Protein AF-A0AAF3J247-F1 (afdb_monomer_lite)

Organism: NCBI:txid2138241

Sequence (207 aa):
MAIAFWQNSTCVDFVESQTNPNRVRFLRDDGGCYSDVGMMGGVQVLSLGAGCEYFYIAAHEIAHALGFFHEQERYDRDTAITVNSGNVIPDQRFNYNKTQSITIGANNEFDTEYETFEKCNYIIRAPMGYKIEVILKTMTGIDCIPGCVYKGIEVKAMSDHRYTGIRYCCEEDIGTKIVSEGNVMPVIVFNRYEKSTYAFTYRIGMQ

Secondary structure (DSSP, 8-state):
-HHHHHHHHSS------SS-SSEEEEE--TT-EEE-SS--SSEEEEEE-TT--SHHHHHHHHHHHHTPPPGGG-TTGGGT----GGGS-GGGGGGGSEEEEEEES---------SS-EEEEEEEE--TTEEEEEEEEEEES----TT--SSEEEE--SS-TTSPPEEE-SGGGTT-EEE-SSSEEEEEEEESSS-EEEEEEEEEEE-

Radius of gyration: 19.09 Å; chains: 1; bounding box: 43×46×50 Å

pLDDT: mean 92.25, std 7.72, range [53.31, 98.06]

Foldseek 3Di:
DLQVVDVVVHVDHDDDDPPPQWDEDEDADPVDAAWAAETPTGYTYGHCHVPQPDNVSVNVRVNRNNHDQDPLQAPCNVVPDDDPCVPDDVVCSQSNFHKDKDKDADQDPPPDWAPDKDKDKDKQADPWQKKKKKAWADKPPFDDDVQSVAWFKFKQQEPPSVDTGRTDGDPVSHGDIGMHPTRMMIIMTIHTHHMMMTMMTMDMDRD

Structure (mmCIF, N/CA/C/O backbone):
data_AF-A0AAF3J247-F1
#
_entry.id   AF-A0AAF3J247-F1
#
loop_
_atom_site.group_PDB
_atom_site.id
_atom_site.type_symbol
_atom_site.label_atom_id
_atom_site.label_alt_id
_atom_site.label_comp_id
_atom_site.label_asym_id
_atom_site.label_entity_id
_atom_site.label_seq_id
_atom_site.pdbx_PDB_ins_code
_atom_site.Cartn_x
_atom_site.Cartn_y
_atom_site.Cartn_z
_atom_site.occupancy
_atom_site.B_iso_or_equiv
_atom_site.auth_seq_id
_atom_site.auth_comp_id
_atom_site.auth_asym_id
_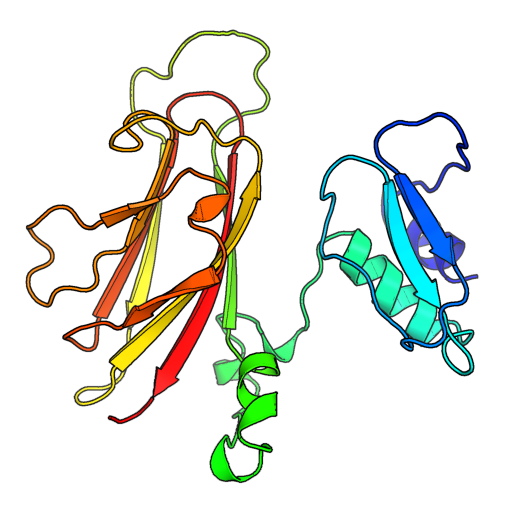atom_site.auth_atom_id
_atom_site.pdbx_PDB_model_num
ATOM 1 N N . MET A 1 1 ? 3.507 -6.468 -26.723 1.00 86.06 1 MET A N 1
ATOM 2 C CA . MET A 1 1 ? 2.075 -6.099 -26.857 1.00 86.06 1 MET A CA 1
ATOM 3 C C . MET A 1 1 ? 1.546 -5.398 -25.610 1.00 86.06 1 MET A C 1
ATOM 5 O O . MET A 1 1 ? 1.060 -4.290 -25.755 1.00 86.06 1 MET A O 1
ATOM 9 N N . ALA A 1 2 ? 1.672 -5.973 -24.405 1.00 95.50 2 ALA A N 1
ATOM 10 C CA . ALA A 1 2 ? 1.182 -5.336 -23.171 1.00 95.50 2 ALA A CA 1
ATOM 11 C C . ALA A 1 2 ? 1.819 -3.960 -22.875 1.00 95.50 2 ALA A C 1
ATOM 13 O O . ALA A 1 2 ? 1.100 -3.005 -22.611 1.00 95.50 2 ALA A O 1
ATOM 14 N N . ILE A 1 3 ? 3.143 -3.828 -23.023 1.00 95.94 3 ILE A N 1
ATOM 15 C CA . ILE A 1 3 ? 3.847 -2.534 -22.909 1.00 95.94 3 ILE A CA 1
ATOM 16 C C . ILE A 1 3 ? 3.265 -1.484 -23.876 1.00 95.94 3 ILE A C 1
ATOM 18 O O . ILE A 1 3 ? 2.880 -0.396 -23.457 1.00 95.94 3 ILE A O 1
ATOM 22 N N . ALA A 1 4 ? 3.100 -1.845 -25.153 1.00 96.69 4 ALA A N 1
ATOM 23 C CA . ALA A 1 4 ? 2.553 -0.944 -26.168 1.00 96.69 4 ALA A CA 1
ATOM 24 C C . ALA A 1 4 ? 1.103 -0.511 -25.876 1.00 96.69 4 ALA A C 1
ATOM 26 O O . ALA A 1 4 ? 0.727 0.611 -26.194 1.00 96.69 4 ALA A O 1
ATOM 27 N N . PHE A 1 5 ? 0.285 -1.375 -25.260 1.00 97.06 5 PHE A N 1
ATOM 28 C CA . PHE A 1 5 ? -1.066 -1.003 -24.828 1.00 97.06 5 PHE A CA 1
ATOM 29 C C . PHE A 1 5 ? -1.037 0.149 -23.818 1.00 97.06 5 PHE A C 1
ATOM 31 O O . PHE A 1 5 ? -1.771 1.121 -23.992 1.00 97.06 5 PHE A O 1
ATOM 38 N N . TRP A 1 6 ? -0.162 0.071 -22.812 1.00 97.62 6 TRP A N 1
ATOM 39 C CA . TRP A 1 6 ? -0.003 1.132 -21.819 1.00 97.62 6 TRP A CA 1
ATOM 40 C C . TRP A 1 6 ? 0.554 2.420 -22.438 1.00 97.62 6 TRP A C 1
ATOM 42 O O . TRP A 1 6 ? -0.020 3.482 -22.198 1.00 97.62 6 TRP A O 1
ATOM 52 N N . GLN A 1 7 ? 1.581 2.332 -23.292 1.00 97.38 7 GLN A N 1
ATOM 53 C CA . GLN A 1 7 ? 2.161 3.503 -23.976 1.00 97.38 7 GLN A CA 1
ATOM 54 C C . GLN A 1 7 ? 1.161 4.219 -24.892 1.00 97.38 7 GLN A C 1
ATOM 56 O O . GLN A 1 7 ? 1.143 5.442 -24.955 1.00 97.38 7 GLN A O 1
ATOM 61 N N . ASN A 1 8 ? 0.299 3.473 -25.588 1.00 97.56 8 ASN A N 1
ATOM 62 C CA . ASN A 1 8 ? -0.678 4.064 -26.505 1.00 97.56 8 ASN A CA 1
ATOM 63 C C . ASN A 1 8 ? -1.930 4.604 -25.801 1.00 97.56 8 ASN A C 1
ATOM 65 O O . ASN A 1 8 ? -2.650 5.412 -26.385 1.00 97.56 8 ASN A O 1
ATOM 69 N N . SER A 1 9 ? -2.224 4.134 -24.587 1.00 96.75 9 SER A N 1
ATOM 70 C CA 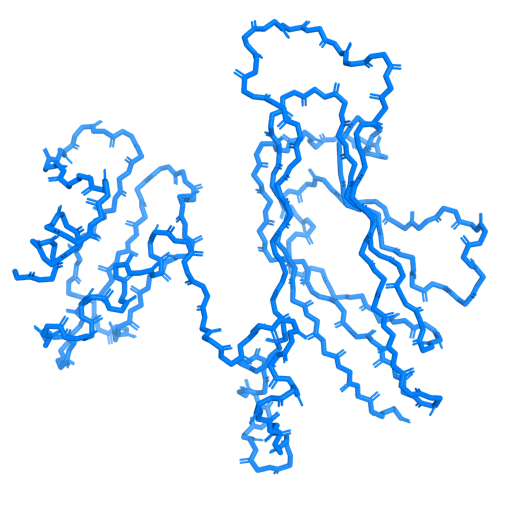. SER A 1 9 ? -3.469 4.465 -23.873 1.00 96.75 9 SER A CA 1
ATOM 71 C C . SER A 1 9 ? -3.259 5.441 -22.716 1.00 96.75 9 SER A C 1
ATOM 73 O O . SER A 1 9 ? -4.230 5.915 -22.130 1.00 96.75 9 SER A O 1
ATOM 75 N N . THR A 1 10 ? -2.008 5.722 -22.351 1.00 96.81 10 THR A N 1
ATOM 76 C CA . THR A 1 10 ? -1.649 6.555 -21.199 1.00 96.81 10 THR A CA 1
ATOM 77 C C . THR A 1 10 ? -0.431 7.421 -21.519 1.00 96.81 10 THR A C 1
ATOM 79 O O . THR A 1 10 ? 0.120 7.355 -22.611 1.00 96.81 10 THR A O 1
ATOM 82 N N . CYS A 1 11 ? 0.007 8.238 -20.562 1.00 96.75 11 CYS A N 1
ATOM 83 C CA . CYS A 1 11 ? 1.260 8.988 -20.662 1.00 96.75 11 CYS A CA 1
ATOM 84 C C . CYS A 1 11 ? 2.496 8.198 -20.196 1.00 96.75 11 CYS A C 1
ATOM 86 O O . CYS A 1 11 ? 3.581 8.771 -20.111 1.00 96.75 11 CYS A O 1
ATOM 88 N N . VAL A 1 12 ? 2.343 6.918 -19.841 1.00 95.94 12 VAL A N 1
ATOM 89 C CA . VAL A 1 12 ? 3.452 6.077 -19.381 1.00 95.94 12 VAL A CA 1
ATOM 90 C C . VAL A 1 12 ? 4.321 5.688 -20.567 1.00 95.94 12 VAL A C 1
ATOM 92 O O . VAL A 1 12 ? 3.817 5.158 -21.553 1.00 95.94 12 VAL A O 1
ATOM 95 N N . ASP A 1 13 ? 5.631 5.872 -20.432 1.00 95.81 13 ASP A N 1
ATOM 96 C CA . ASP A 1 13 ? 6.610 5.405 -21.406 1.00 95.81 13 ASP A CA 1
ATOM 97 C C . ASP A 1 13 ? 7.470 4.276 -20.825 1.00 95.81 13 ASP A C 1
ATOM 99 O O . ASP A 1 13 ? 7.883 4.326 -19.665 1.00 95.81 13 ASP A O 1
ATOM 103 N N . PHE A 1 14 ? 7.738 3.248 -21.629 1.00 95.69 14 PHE A N 1
ATOM 104 C CA . PHE A 1 14 ? 8.589 2.124 -21.246 1.00 95.69 14 PHE A CA 1
ATOM 105 C C . PHE A 1 14 ? 9.873 2.176 -22.062 1.00 95.69 14 PHE A C 1
ATOM 107 O O . PHE A 1 14 ? 9.865 1.964 -23.274 1.00 95.69 14 PHE A O 1
ATOM 114 N N . VAL A 1 15 ? 10.986 2.410 -21.371 1.00 95.75 15 VAL A N 1
ATOM 115 C CA . VAL A 1 15 ? 12.318 2.486 -21.971 1.00 95.75 15 VAL A CA 1
ATOM 116 C C . VAL A 1 15 ? 13.160 1.332 -21.451 1.00 95.75 15 VAL A C 1
ATOM 118 O O . VAL A 1 15 ? 13.315 1.155 -20.241 1.00 95.75 15 VAL A O 1
ATOM 121 N N . GLU A 1 16 ? 13.717 0.539 -22.362 1.00 95.75 16 GLU A N 1
ATOM 122 C CA . GLU A 1 16 ? 14.650 -0.517 -21.986 1.00 95.75 16 GLU A CA 1
ATOM 123 C C . GLU A 1 16 ? 15.919 0.101 -21.388 1.00 95.75 16 GLU A C 1
ATOM 125 O O . GLU A 1 16 ? 16.565 0.963 -21.985 1.00 95.75 16 GLU A O 1
ATOM 130 N N . SER A 1 17 ? 16.291 -0.341 -20.189 1.00 94.38 17 SER A N 1
ATOM 131 C CA . SER A 1 17 ? 17.514 0.109 -19.537 1.00 94.38 17 SER A CA 1
ATOM 132 C C . SER A 1 17 ? 18.110 -0.997 -18.684 1.00 94.38 17 SER A C 1
ATOM 134 O O . SER A 1 17 ? 17.442 -1.579 -17.831 1.00 94.38 17 SER A O 1
ATOM 136 N N . GLN A 1 18 ? 19.401 -1.254 -18.880 1.00 92.75 18 GLN A N 1
ATOM 137 C CA . GLN A 1 18 ? 20.164 -2.188 -18.048 1.00 92.75 18 GLN A CA 1
ATOM 138 C C . GLN A 1 18 ? 20.829 -1.495 -16.852 1.00 92.75 18 GLN A C 1
ATOM 140 O O . GLN A 1 18 ? 21.235 -2.162 -15.902 1.00 92.75 18 GLN A O 1
ATOM 145 N N . THR A 1 19 ? 20.930 -0.165 -16.890 1.00 94.56 19 THR A N 1
ATOM 146 C CA . THR A 1 19 ? 21.708 0.636 -15.937 1.00 94.56 19 THR A CA 1
ATOM 147 C C . THR A 1 19 ? 20.856 1.514 -15.033 1.00 94.56 19 THR A C 1
ATOM 149 O O . THR A 1 19 ? 21.366 1.966 -14.011 1.00 94.56 19 THR A O 1
ATOM 152 N N . ASN A 1 20 ? 19.578 1.750 -15.357 1.00 94.69 20 ASN A N 1
ATOM 153 C CA . ASN A 1 20 ? 18.711 2.534 -14.482 1.00 94.69 20 ASN A CA 1
ATOM 154 C C . ASN A 1 20 ? 18.586 1.827 -13.116 1.00 94.69 20 ASN A C 1
ATOM 156 O O . ASN A 1 20 ? 18.200 0.650 -13.090 1.00 94.69 20 ASN A O 1
ATOM 160 N N . PRO A 1 21 ? 18.933 2.496 -11.998 1.00 94.25 21 PRO A N 1
ATOM 161 C CA . PRO A 1 21 ? 18.882 1.890 -10.671 1.00 94.25 21 PRO A CA 1
ATOM 162 C C . PRO A 1 21 ? 17.465 1.465 -10.277 1.00 94.25 21 PRO A C 1
ATOM 164 O O . PRO A 1 21 ? 17.320 0.422 -9.648 1.00 94.25 21 PRO A O 1
ATOM 167 N N . ASN A 1 22 ? 16.442 2.213 -10.705 1.00 95.00 22 ASN A N 1
ATOM 168 C CA . ASN A 1 22 ? 15.036 1.903 -10.469 1.00 95.00 22 ASN A CA 1
ATOM 169 C C . ASN A 1 22 ? 14.417 1.371 -11.761 1.00 95.00 22 ASN A C 1
ATOM 171 O O . ASN A 1 22 ? 14.186 2.128 -12.706 1.00 95.00 22 ASN A O 1
ATOM 175 N N . ARG A 1 23 ? 14.168 0.062 -11.832 1.00 95.69 23 ARG A N 1
ATOM 176 C CA . ARG A 1 23 ? 13.594 -0.559 -13.035 1.00 95.69 23 ARG A CA 1
ATOM 177 C C . ARG A 1 23 ? 12.822 -1.829 -12.722 1.00 95.69 23 ARG A C 1
ATOM 179 O O . ARG A 1 23 ? 13.152 -2.558 -11.790 1.00 95.69 23 ARG A O 1
ATOM 186 N N . VAL A 1 24 ? 11.855 -2.128 -13.581 1.00 96.19 24 VAL A N 1
ATOM 187 C CA . VAL A 1 24 ? 11.162 -3.417 -13.597 1.00 96.19 24 VAL A CA 1
ATOM 188 C C . VAL A 1 24 ? 11.971 -4.402 -14.437 1.00 96.19 24 VAL A C 1
ATOM 190 O O . VAL A 1 24 ? 12.338 -4.108 -15.576 1.00 96.19 24 VAL A O 1
ATOM 193 N N . ARG A 1 25 ? 12.250 -5.583 -13.886 1.00 95.38 25 ARG A N 1
ATOM 194 C CA . ARG A 1 25 ? 12.910 -6.687 -14.585 1.00 95.38 25 ARG A CA 1
ATOM 195 C C . ARG A 1 25 ? 11.903 -7.802 -14.839 1.00 95.38 25 ARG A C 1
ATOM 197 O O . ARG A 1 25 ? 11.516 -8.507 -13.911 1.00 95.38 25 ARG A O 1
ATOM 204 N N . PHE A 1 26 ? 11.529 -7.969 -16.104 1.00 94.38 26 PHE A N 1
ATOM 205 C CA . PHE A 1 26 ? 10.670 -9.061 -16.555 1.00 94.38 26 PHE A CA 1
ATOM 206 C C . PHE A 1 26 ? 11.444 -10.376 -16.520 1.00 94.38 26 PHE A C 1
ATOM 208 O O . PHE A 1 26 ? 12.510 -10.481 -17.130 1.00 94.38 26 PHE A O 1
ATOM 215 N N . LEU A 1 27 ? 10.914 -11.371 -15.817 1.00 93.62 27 LEU A N 1
ATOM 216 C CA . LEU A 1 27 ? 11.474 -12.717 -15.752 1.00 93.62 27 LEU A CA 1
ATOM 217 C C . LEU A 1 27 ? 10.374 -13.754 -15.961 1.00 93.62 27 LEU A C 1
ATOM 219 O O . LEU A 1 27 ? 9.194 -13.488 -15.748 1.00 93.62 27 LEU A O 1
ATOM 223 N N . ARG A 1 28 ? 10.780 -14.954 -16.367 1.00 91.44 28 ARG A N 1
ATOM 224 C CA . ARG A 1 28 ? 9.933 -16.140 -16.302 1.00 91.44 28 ARG A CA 1
ATOM 225 C C . ARG A 1 28 ? 10.307 -16.888 -15.028 1.00 91.44 28 ARG A C 1
ATOM 227 O O . ARG A 1 28 ? 11.306 -17.601 -15.029 1.00 91.44 28 ARG A O 1
ATOM 234 N N . ASP A 1 29 ? 9.556 -16.656 -13.960 1.00 87.31 29 ASP A N 1
ATOM 235 C CA . ASP A 1 29 ? 9.709 -17.374 -12.694 1.00 87.31 29 ASP A CA 1
ATOM 236 C C . ASP A 1 29 ? 8.725 -18.557 -12.637 1.00 87.31 29 ASP A C 1
ATOM 238 O O . ASP A 1 29 ? 7.640 -18.512 -13.227 1.00 87.31 29 ASP A O 1
ATOM 242 N N . ASP A 1 30 ? 9.087 -19.608 -11.908 1.00 83.38 30 ASP A N 1
ATOM 243 C CA . ASP A 1 30 ? 8.217 -20.755 -11.632 1.00 83.38 30 ASP A CA 1
ATOM 244 C C . ASP A 1 30 ? 7.154 -20.426 -10.562 1.00 83.38 30 ASP A C 1
ATOM 246 O O . ASP A 1 30 ? 6.193 -21.175 -10.387 1.00 83.38 30 ASP A O 1
ATOM 250 N N . GLY A 1 31 ? 7.279 -19.281 -9.877 1.00 80.75 31 GLY A N 1
ATOM 251 C CA . GLY A 1 31 ? 6.318 -18.778 -8.887 1.00 80.75 31 GLY A CA 1
ATOM 252 C C . GLY A 1 31 ? 4.981 -18.254 -9.440 1.00 80.75 31 GLY A C 1
ATOM 253 O O . GLY A 1 31 ? 4.115 -17.879 -8.653 1.00 80.75 31 GLY A O 1
ATOM 254 N N . GLY A 1 32 ? 4.783 -18.226 -10.764 1.00 91.44 32 GLY A N 1
ATOM 255 C CA . GLY A 1 32 ? 3.535 -17.782 -11.405 1.00 91.44 32 GLY A CA 1
ATOM 256 C C . GLY A 1 32 ? 3.580 -16.345 -11.938 1.00 91.44 32 GLY A C 1
ATOM 257 O O . GLY A 1 32 ? 4.626 -15.886 -12.401 1.00 91.44 32 GLY A O 1
ATOM 258 N N . CYS A 1 33 ? 2.434 -15.657 -11.932 1.00 95.25 33 CYS A N 1
ATOM 259 C CA . CYS A 1 33 ? 2.292 -14.276 -12.408 1.00 95.25 33 CYS A CA 1
ATOM 260 C C . CYS A 1 33 ? 2.225 -13.340 -11.198 1.00 95.25 33 CYS A C 1
ATOM 262 O O . CYS A 1 33 ? 1.370 -13.548 -10.337 1.00 95.25 33 CYS A O 1
ATOM 264 N N . TYR A 1 34 ? 3.150 -12.384 -11.092 1.00 94.81 34 TYR A N 1
ATOM 265 C CA . TYR A 1 34 ? 3.141 -11.401 -10.006 1.00 94.81 34 TYR A CA 1
ATOM 266 C C . TYR A 1 34 ? 4.015 -10.180 -10.315 1.00 94.81 34 TYR A C 1
ATOM 268 O O . TYR A 1 34 ? 4.984 -10.250 -11.080 1.00 94.81 34 TYR A O 1
ATOM 276 N N . SER A 1 35 ? 3.726 -9.081 -9.622 1.00 95.19 35 SER A N 1
ATOM 277 C CA . SER A 1 35 ? 4.543 -7.871 -9.554 1.00 95.19 35 SER A CA 1
ATOM 278 C C . SER A 1 35 ? 4.349 -7.181 -8.206 1.00 95.19 35 SER A C 1
ATOM 280 O O . SER A 1 35 ? 3.277 -7.258 -7.605 1.00 95.19 35 SER A O 1
ATOM 282 N N . ASP A 1 36 ? 5.357 -6.427 -7.769 1.00 92.75 36 ASP A N 1
ATOM 283 C CA . ASP A 1 36 ? 5.169 -5.405 -6.738 1.00 92.75 36 ASP A CA 1
ATOM 284 C C . ASP A 1 36 ? 4.213 -4.302 -7.220 1.00 92.75 36 ASP A C 1
ATOM 286 O O . ASP A 1 36 ? 4.086 -4.061 -8.428 1.00 92.75 36 ASP A O 1
ATOM 290 N N . VAL A 1 37 ? 3.566 -3.616 -6.269 1.00 91.50 37 VAL A N 1
ATOM 291 C CA . VAL A 1 37 ? 2.643 -2.512 -6.557 1.00 91.50 37 VAL A CA 1
ATOM 292 C C . VAL A 1 37 ? 3.360 -1.162 -6.481 1.00 91.50 37 VAL A C 1
ATOM 294 O O . VAL A 1 37 ? 3.669 -0.676 -5.394 1.00 91.50 37 VAL A O 1
ATOM 297 N N . GLY A 1 38 ? 3.573 -0.527 -7.633 1.00 91.00 38 GLY A N 1
ATOM 298 C CA . GLY A 1 38 ? 4.275 0.754 -7.754 1.00 91.00 38 GLY A CA 1
ATOM 299 C C . GLY A 1 38 ? 5.803 0.623 -7.740 1.00 91.00 38 GLY A C 1
ATOM 300 O O . GLY A 1 38 ? 6.353 -0.475 -7.798 1.00 91.00 38 GLY A O 1
ATOM 301 N N . MET A 1 39 ? 6.506 1.760 -7.675 1.00 89.25 39 MET A N 1
ATOM 302 C CA . MET A 1 39 ? 7.973 1.798 -7.633 1.00 89.25 39 MET A CA 1
ATOM 303 C C . MET A 1 39 ? 8.480 1.533 -6.210 1.00 89.25 39 MET A C 1
ATOM 305 O O . MET A 1 39 ? 8.363 2.399 -5.343 1.00 89.25 39 MET A O 1
ATOM 309 N N . MET A 1 40 ? 9.096 0.371 -5.997 1.00 84.75 40 MET A N 1
ATOM 310 C CA . MET A 1 40 ? 9.672 -0.014 -4.698 1.00 84.75 40 MET A CA 1
ATOM 311 C C . MET A 1 40 ? 11.063 0.592 -4.453 1.00 84.75 40 MET A C 1
ATOM 313 O O . MET A 1 40 ? 11.527 0.645 -3.319 1.00 84.75 40 MET A O 1
ATOM 317 N N . GLY A 1 41 ? 11.714 1.075 -5.516 1.00 84.69 41 GLY A N 1
ATOM 318 C CA . GLY A 1 41 ? 13.134 1.422 -5.512 1.00 84.69 41 GLY A CA 1
ATOM 319 C C . GLY A 1 41 ? 14.007 0.204 -5.830 1.00 84.69 41 GLY A C 1
ATOM 320 O O . GLY A 1 41 ? 13.652 -0.937 -5.544 1.00 84.69 41 GLY A O 1
ATOM 321 N N . GLY A 1 42 ? 15.150 0.434 -6.473 1.00 91.50 42 GLY A N 1
ATOM 322 C CA . GLY A 1 42 ? 16.008 -0.639 -6.964 1.00 91.50 42 GLY A CA 1
ATOM 323 C C . GLY A 1 42 ? 15.398 -1.428 -8.131 1.00 91.50 42 GLY A C 1
ATOM 324 O O . GLY A 1 42 ? 14.507 -0.974 -8.855 1.00 91.50 42 GLY A O 1
ATOM 325 N N . VAL A 1 43 ? 15.912 -2.642 -8.336 1.00 94.94 43 VAL A N 1
ATOM 326 C CA . VAL A 1 43 ? 15.410 -3.562 -9.364 1.00 94.94 43 VAL A CA 1
ATOM 327 C C . VAL A 1 43 ? 14.281 -4.401 -8.780 1.00 94.94 43 VAL A C 1
ATOM 329 O O . VAL A 1 43 ? 14.547 -5.286 -7.970 1.00 94.94 43 VAL A O 1
ATOM 332 N N . GLN A 1 44 ? 13.050 -4.182 -9.239 1.00 94.62 44 GLN A N 1
ATOM 333 C CA . GLN A 1 44 ? 11.887 -4.989 -8.855 1.00 94.62 44 GLN A CA 1
ATOM 334 C C . GLN A 1 44 ? 11.545 -6.012 -9.942 1.00 94.62 44 GLN A C 1
ATOM 336 O O . GLN A 1 44 ? 11.676 -5.737 -11.138 1.00 94.62 44 GLN A O 1
ATOM 341 N N . VAL A 1 45 ? 11.157 -7.219 -9.537 1.00 95.00 45 VAL A N 1
ATOM 342 C CA . VAL A 1 45 ? 10.868 -8.325 -10.461 1.00 95.00 45 VAL A CA 1
ATOM 343 C C . VAL A 1 45 ? 9.388 -8.320 -10.823 1.00 95.00 45 VAL A C 1
ATOM 345 O O . VAL A 1 45 ? 8.533 -8.222 -9.951 1.00 95.00 45 VAL A O 1
ATOM 348 N N . LEU A 1 46 ? 9.103 -8.481 -12.114 1.00 96.06 46 LEU A N 1
ATOM 349 C CA . LEU A 1 46 ? 7.773 -8.804 -12.623 1.00 96.06 46 LEU A CA 1
ATOM 350 C C . LEU A 1 46 ? 7.857 -10.182 -13.274 1.00 96.06 46 LEU A C 1
ATOM 352 O O . LEU A 1 46 ? 8.582 -10.367 -14.257 1.00 96.06 46 LEU A O 1
ATOM 356 N N . SER A 1 47 ? 7.149 -11.150 -12.702 1.00 96.38 47 SER A N 1
ATOM 357 C CA . SER A 1 47 ? 7.142 -12.518 -13.203 1.00 96.38 47 SER A CA 1
ATOM 358 C C . SER A 1 47 ? 6.007 -12.737 -14.190 1.00 96.38 47 SER A C 1
ATOM 360 O O . SER A 1 47 ? 4.838 -12.507 -13.885 1.00 96.38 47 SER A O 1
ATOM 362 N N . LEU A 1 48 ? 6.363 -13.258 -15.361 1.00 95.62 48 LEU A N 1
ATOM 363 C CA . LEU A 1 48 ? 5.448 -13.876 -16.310 1.00 95.62 48 LEU A CA 1
ATOM 364 C C . LEU A 1 48 ? 5.862 -15.338 -16.480 1.00 95.62 48 LEU A C 1
ATOM 366 O O . LEU A 1 48 ? 6.520 -15.709 -17.456 1.00 95.62 48 LEU A O 1
ATOM 370 N N . GLY A 1 49 ? 5.506 -16.153 -15.486 1.00 93.00 49 GLY A N 1
ATOM 371 C CA . GLY A 1 49 ? 5.727 -17.596 -15.491 1.00 93.00 49 GLY A CA 1
ATOM 372 C C . GLY A 1 49 ? 4.981 -18.334 -16.607 1.00 93.00 49 GLY A C 1
ATOM 373 O O . GLY A 1 49 ? 4.331 -17.745 -17.476 1.00 93.00 49 GLY A O 1
ATOM 374 N N . ALA A 1 50 ? 5.069 -19.664 -16.596 1.00 92.19 50 ALA A N 1
ATOM 375 C CA . ALA A 1 50 ? 4.365 -20.490 -17.573 1.00 92.19 50 ALA A CA 1
ATOM 376 C C . ALA A 1 50 ? 2.841 -20.304 -17.481 1.00 92.19 50 ALA A C 1
ATOM 378 O O . ALA A 1 50 ? 2.246 -20.537 -16.433 1.00 92.19 50 ALA A O 1
ATOM 379 N N . GLY A 1 51 ? 2.206 -19.906 -18.586 1.00 90.25 51 GLY A N 1
ATOM 380 C CA . GLY A 1 51 ? 0.776 -19.593 -18.642 1.00 90.25 51 GLY A CA 1
ATOM 381 C C . GLY A 1 51 ? 0.435 -18.121 -18.375 1.00 90.25 51 GLY A C 1
ATOM 382 O O . GLY A 1 51 ? -0.729 -17.750 -18.515 1.00 90.25 51 GLY A O 1
ATOM 383 N N . CYS A 1 52 ? 1.416 -17.277 -18.037 1.00 93.94 52 CYS A N 1
ATOM 384 C CA . CYS A 1 52 ? 1.242 -15.840 -17.797 1.00 93.94 52 CYS A CA 1
ATOM 385 C C . CYS A 1 52 ? 1.510 -14.973 -19.039 1.00 93.94 52 CYS A C 1
ATOM 387 O O . CYS A 1 52 ? 1.400 -13.750 -18.987 1.00 93.94 52 CYS A O 1
ATOM 389 N N . GLU A 1 53 ? 1.891 -15.574 -20.167 1.00 89.50 53 GLU A N 1
ATOM 390 C CA . GLU A 1 53 ? 2.399 -14.865 -21.348 1.00 89.50 53 GLU A CA 1
ATOM 391 C C . GLU A 1 53 ? 1.290 -14.178 -22.166 1.00 89.50 53 GLU A C 1
ATOM 393 O O . GLU A 1 53 ? 1.558 -13.472 -23.144 1.00 89.50 53 GLU A O 1
ATOM 398 N N . TYR A 1 54 ? 0.029 -14.375 -21.776 1.00 94.50 54 TYR A N 1
ATOM 399 C CA . TYR A 1 54 ? -1.117 -13.747 -22.416 1.00 94.50 54 TYR A CA 1
ATOM 400 C C . TYR A 1 54 ? -1.120 -12.236 -22.204 1.00 94.50 54 TYR A C 1
ATOM 402 O O . TYR A 1 54 ? -0.813 -11.726 -21.128 1.00 94.50 54 TYR A O 1
ATOM 410 N N . PHE A 1 55 ? -1.564 -11.515 -23.237 1.00 95.81 55 PHE A N 1
ATOM 411 C CA . PHE A 1 55 ? -1.631 -10.055 -23.243 1.00 95.81 55 PHE A CA 1
ATOM 412 C C . PHE A 1 55 ? -2.289 -9.470 -21.986 1.00 95.81 55 PHE A C 1
ATOM 414 O O . PHE A 1 55 ? -1.733 -8.554 -21.389 1.00 95.81 55 PHE A O 1
ATOM 421 N N . TYR A 1 56 ? -3.451 -9.995 -21.587 1.00 95.69 56 TYR A N 1
ATOM 422 C CA . TYR A 1 56 ? -4.223 -9.451 -20.470 1.00 95.69 56 TYR A CA 1
ATOM 423 C C . TYR A 1 56 ? -3.562 -9.714 -19.110 1.00 95.69 56 TYR A C 1
ATOM 425 O O . TYR A 1 56 ? -3.658 -8.863 -18.233 1.00 95.69 56 TYR A O 1
ATOM 433 N N . ILE A 1 57 ? -2.851 -10.837 -18.949 1.00 96.19 57 ILE A N 1
ATOM 434 C CA . ILE A 1 57 ? -2.099 -11.144 -17.722 1.00 96.19 57 ILE A CA 1
ATOM 435 C C . ILE A 1 57 ? -0.884 -10.227 -17.638 1.00 96.19 57 ILE A C 1
ATOM 437 O O . ILE A 1 57 ? -0.712 -9.519 -16.656 1.00 96.19 57 ILE A O 1
ATOM 441 N N . ALA A 1 58 ? -0.092 -10.139 -18.707 1.00 96.06 58 ALA A N 1
ATOM 442 C CA . ALA A 1 58 ? 1.047 -9.230 -18.734 1.00 96.06 58 ALA A CA 1
ATOM 443 C C . ALA A 1 58 ? 0.631 -7.763 -18.526 1.00 96.06 58 ALA A C 1
ATOM 445 O O . ALA A 1 58 ? 1.323 -7.019 -17.838 1.00 96.06 58 ALA A O 1
ATOM 446 N N . ALA A 1 59 ? -0.505 -7.335 -19.088 1.00 97.31 59 ALA A N 1
ATOM 447 C CA . ALA A 1 59 ? -1.037 -5.994 -18.859 1.00 97.31 59 ALA A CA 1
ATOM 448 C C . ALA A 1 59 ? -1.461 -5.774 -17.398 1.00 97.31 59 ALA A C 1
ATOM 450 O O . ALA A 1 59 ? -1.229 -4.683 -16.882 1.00 97.31 59 ALA A O 1
ATOM 451 N N . HIS A 1 60 ? -2.034 -6.793 -16.749 1.00 97.31 60 HIS A N 1
ATOM 452 C CA . HIS A 1 60 ? -2.397 -6.789 -15.331 1.00 97.31 60 HIS A CA 1
ATOM 453 C C . HIS A 1 60 ? -1.167 -6.679 -14.420 1.00 97.31 60 HIS A C 1
ATOM 455 O O . HIS A 1 60 ? -1.116 -5.778 -13.589 1.00 97.31 60 HIS A O 1
ATOM 461 N 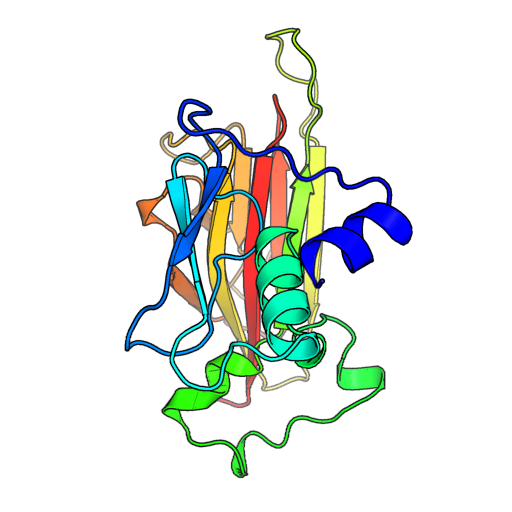N . GLU A 1 61 ? -0.131 -7.493 -14.640 1.00 97.25 61 GLU A N 1
ATOM 462 C CA . GLU A 1 61 ? 1.104 -7.410 -13.845 1.00 97.25 61 GLU A CA 1
ATOM 463 C C . GLU A 1 61 ? 1.835 -6.076 -14.049 1.00 97.25 61 GLU A C 1
ATOM 465 O O . GLU A 1 61 ? 2.382 -5.497 -13.112 1.00 97.25 61 GLU A O 1
ATOM 470 N N . ILE A 1 62 ? 1.803 -5.528 -15.270 1.00 97.19 62 ILE A N 1
ATOM 471 C CA . ILE A 1 62 ? 2.308 -4.173 -15.519 1.00 97.19 62 ILE A CA 1
ATOM 472 C C . ILE A 1 62 ? 1.467 -3.137 -14.760 1.00 97.19 62 ILE A C 1
ATOM 474 O O . ILE A 1 62 ? 2.035 -2.193 -14.218 1.00 97.19 62 ILE A O 1
ATOM 478 N N . ALA A 1 63 ? 0.143 -3.302 -14.674 1.00 97.25 63 ALA A N 1
ATOM 479 C CA . ALA A 1 63 ? -0.711 -2.416 -13.882 1.00 97.25 63 ALA A CA 1
ATOM 480 C C . ALA A 1 63 ? -0.272 -2.394 -12.411 1.00 97.25 63 ALA A C 1
ATOM 482 O O . ALA A 1 63 ? -0.168 -1.320 -11.819 1.00 97.25 63 ALA A O 1
ATOM 483 N N . HIS A 1 64 ? 0.052 -3.556 -11.840 1.00 96.56 64 HIS A N 1
ATOM 484 C CA . HIS A 1 64 ? 0.630 -3.626 -10.503 1.00 96.56 64 HIS A CA 1
ATOM 485 C C . HIS A 1 64 ? 1.922 -2.811 -10.417 1.00 96.56 64 HIS A C 1
ATOM 487 O O . HIS A 1 64 ? 1.974 -1.876 -9.621 1.00 96.56 64 HIS A O 1
ATOM 493 N N . ALA A 1 65 ? 2.901 -3.021 -11.302 1.00 95.81 65 ALA A N 1
ATOM 494 C CA . ALA A 1 65 ? 4.131 -2.215 -11.312 1.00 95.81 65 ALA A CA 1
ATOM 495 C C . ALA A 1 65 ? 3.879 -0.694 -11.442 1.00 95.81 65 ALA A C 1
ATOM 497 O O . ALA A 1 65 ? 4.650 0.110 -10.919 1.00 95.81 65 ALA A O 1
ATOM 498 N N . LEU A 1 66 ? 2.785 -0.288 -12.097 1.00 95.06 66 LEU A N 1
ATOM 499 C CA . LEU A 1 66 ? 2.354 1.111 -12.216 1.00 95.06 66 LEU A CA 1
ATOM 500 C C . LEU A 1 66 ? 1.626 1.660 -10.976 1.00 95.06 66 LEU A C 1
ATOM 502 O O . LEU A 1 66 ? 1.388 2.864 -10.899 1.00 95.06 66 LEU A O 1
ATOM 506 N N . GLY A 1 67 ? 1.299 0.817 -9.996 1.00 91.50 67 GLY A N 1
ATOM 507 C CA . GLY A 1 67 ? 0.707 1.218 -8.716 1.00 91.50 67 GLY A CA 1
ATOM 508 C C . GLY A 1 67 ? -0.767 0.858 -8.540 1.00 91.50 67 GLY A C 1
ATOM 509 O O . GLY A 1 67 ? -1.397 1.344 -7.601 1.00 91.50 67 GLY A O 1
ATOM 510 N N . PHE A 1 68 ? -1.337 0.027 -9.413 1.00 92.81 68 PHE A N 1
ATOM 511 C CA . PHE A 1 68 ? -2.725 -0.406 -9.278 1.00 92.81 68 PHE A CA 1
ATOM 512 C C . PHE A 1 68 ? -2.834 -1.593 -8.319 1.00 92.81 68 PHE A C 1
ATOM 514 O O . PHE A 1 68 ? -2.142 -2.597 -8.469 1.00 92.81 68 PHE A O 1
ATOM 521 N N . PHE A 1 69 ? -3.735 -1.487 -7.345 1.00 93.31 69 PHE A N 1
ATOM 522 C CA . PHE A 1 69 ? -4.178 -2.621 -6.535 1.00 93.31 69 PHE A CA 1
ATOM 523 C C . PHE A 1 69 ? -5.314 -3.358 -7.240 1.00 93.31 69 PHE A C 1
ATOM 525 O O . PHE A 1 69 ? -5.879 -2.870 -8.222 1.00 93.31 69 PHE A O 1
ATOM 532 N N . HIS A 1 70 ? -5.683 -4.529 -6.728 1.00 96.06 70 HIS A N 1
ATOM 533 C CA . HIS 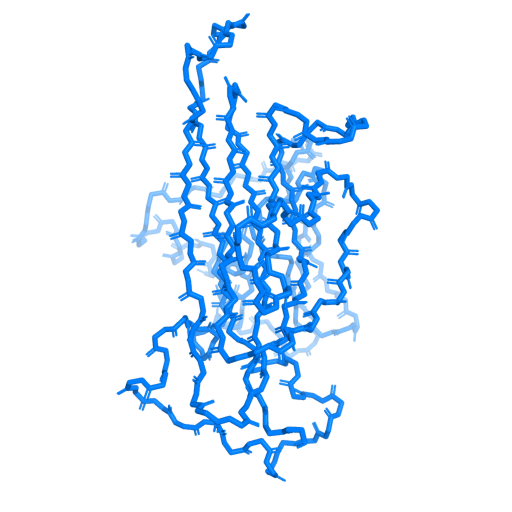A 1 70 ? -6.863 -5.208 -7.231 1.00 96.06 70 HIS A CA 1
ATOM 534 C C . HIS A 1 70 ? -8.136 -4.394 -6.969 1.00 96.06 70 HIS A C 1
ATOM 536 O O . HIS A 1 70 ? -8.338 -3.852 -5.883 1.00 96.06 70 HIS A O 1
ATOM 542 N N . GLU A 1 71 ? -9.052 -4.381 -7.934 1.00 95.19 71 GLU A N 1
ATOM 543 C CA . GLU A 1 71 ? -10.274 -3.574 -7.859 1.00 95.19 71 GLU A CA 1
ATOM 544 C C . GLU A 1 71 ? -11.163 -3.949 -6.659 1.00 95.19 71 GLU A C 1
ATOM 546 O O . GLU A 1 71 ? -11.760 -3.082 -6.016 1.00 95.19 71 GLU A O 1
ATOM 551 N N . GLN A 1 72 ? -11.205 -5.235 -6.281 1.00 94.62 72 GLN A N 1
ATOM 552 C CA . GLN A 1 72 ? -11.949 -5.684 -5.100 1.00 94.62 72 GLN A CA 1
ATOM 553 C C . GLN A 1 72 ? -11.369 -5.178 -3.771 1.00 94.62 72 GLN A C 1
ATOM 555 O O . GLN A 1 72 ? -12.022 -5.313 -2.736 1.00 94.62 72 GLN A O 1
ATOM 560 N N . GLU A 1 73 ? -10.167 -4.606 -3.763 1.00 94.75 73 GLU A N 1
ATOM 561 C CA . GLU A 1 73 ? -9.536 -4.031 -2.573 1.00 94.75 73 GLU A CA 1
ATOM 562 C C . GLU A 1 73 ? -9.876 -2.547 -2.391 1.00 94.75 73 GLU A C 1
ATOM 564 O O . GLU A 1 73 ? -9.480 -1.944 -1.399 1.00 94.75 73 GLU A O 1
ATOM 569 N N . ARG A 1 74 ? -10.641 -1.920 -3.289 1.00 93.12 74 ARG A N 1
ATOM 570 C CA . ARG A 1 74 ? -10.996 -0.505 -3.126 1.00 93.12 74 ARG A CA 1
ATOM 571 C C . ARG A 1 74 ? -11.741 -0.225 -1.818 1.00 93.12 74 ARG A C 1
ATOM 573 O O . ARG A 1 74 ? -12.585 -1.004 -1.369 1.00 93.12 74 ARG A O 1
ATOM 580 N N . TYR A 1 75 ? -11.497 0.945 -1.231 1.00 90.38 75 TYR A N 1
ATOM 581 C CA . TYR A 1 75 ? -12.152 1.360 0.012 1.00 90.38 75 TYR A CA 1
ATOM 582 C C . TYR A 1 75 ? -13.693 1.386 -0.091 1.00 90.38 75 TYR A C 1
ATOM 584 O O . TYR A 1 75 ? -14.397 1.070 0.878 1.00 90.38 75 TYR A O 1
ATOM 592 N N . ASP A 1 76 ? -14.213 1.704 -1.280 1.00 91.44 76 ASP A N 1
ATOM 593 C CA . ASP A 1 76 ? -15.631 1.830 -1.624 1.00 91.44 76 ASP A CA 1
ATOM 594 C C . ASP A 1 76 ? -16.236 0.581 -2.284 1.00 91.44 76 ASP A C 1
ATOM 596 O O . ASP A 1 76 ? -17.419 0.595 -2.632 1.00 91.44 76 ASP A O 1
ATOM 600 N N . ARG A 1 77 ? -15.486 -0.526 -2.404 1.00 93.88 77 ARG A N 1
ATOM 601 C CA . ARG A 1 77 ? -15.946 -1.746 -3.099 1.00 93.88 77 ARG A CA 1
ATOM 602 C C . ARG A 1 77 ? -17.267 -2.316 -2.577 1.00 93.88 77 ARG A C 1
ATOM 604 O O . ARG A 1 77 ? -18.011 -2.910 -3.348 1.00 93.88 77 ARG A O 1
ATOM 611 N N . ASP A 1 78 ? -17.601 -2.085 -1.305 1.00 91.81 78 ASP A N 1
ATOM 612 C CA . ASP A 1 78 ? -18.854 -2.565 -0.698 1.00 91.81 78 ASP A CA 1
ATOM 613 C C . ASP A 1 78 ? -20.113 -1.864 -1.253 1.00 91.81 78 ASP A C 1
ATOM 615 O O . ASP A 1 78 ? -21.232 -2.280 -0.962 1.00 91.81 78 ASP A O 1
ATOM 619 N N . THR A 1 79 ? -19.950 -0.813 -2.066 1.00 94.50 79 THR A N 1
ATOM 620 C CA . THR A 1 79 ? -21.049 -0.197 -2.831 1.00 94.50 79 THR A CA 1
ATOM 621 C C . THR A 1 79 ? -21.406 -0.976 -4.101 1.00 94.50 79 THR A C 1
ATOM 623 O O . THR A 1 79 ? -22.501 -0.799 -4.631 1.00 94.50 79 THR A O 1
ATOM 626 N N . ALA A 1 80 ? -20.506 -1.842 -4.580 1.00 95.88 80 ALA A N 1
ATOM 627 C CA . ALA A 1 80 ? -20.651 -2.587 -5.830 1.00 95.88 80 ALA A CA 1
ATOM 628 C C . ALA A 1 80 ? -20.665 -4.112 -5.629 1.00 95.88 80 ALA A C 1
ATOM 630 O O . ALA A 1 80 ? -21.370 -4.818 -6.346 1.00 95.88 80 ALA A O 1
ATOM 631 N N . ILE A 1 81 ? -19.902 -4.634 -4.663 1.00 94.25 81 ILE A N 1
ATOM 632 C CA . ILE A 1 81 ? -19.781 -6.072 -4.390 1.00 94.25 81 ILE A CA 1
ATOM 633 C C . ILE A 1 81 ? -19.882 -6.364 -2.894 1.00 94.25 81 ILE A C 1
ATOM 635 O O . ILE A 1 81 ? -19.593 -5.521 -2.055 1.00 94.25 81 ILE A O 1
ATOM 639 N N . THR A 1 82 ? -20.236 -7.596 -2.536 1.00 91.75 82 THR A N 1
ATOM 640 C CA . THR A 1 82 ? -20.139 -8.089 -1.155 1.00 91.75 82 THR A CA 1
ATOM 641 C C . THR A 1 82 ? -19.202 -9.285 -1.115 1.00 91.75 82 THR A C 1
ATOM 643 O O . THR A 1 82 ? -19.423 -10.277 -1.808 1.00 91.75 82 THR A O 1
ATOM 646 N N . VAL A 1 83 ? -18.161 -9.214 -0.284 1.00 91.12 83 VAL A N 1
ATOM 647 C CA . VAL A 1 83 ? -17.236 -10.336 -0.082 1.00 91.12 83 VAL A CA 1
ATOM 648 C C . VAL A 1 83 ? -17.794 -11.257 0.999 1.00 91.12 83 VAL A C 1
ATOM 650 O O . VAL A 1 83 ? -17.764 -10.933 2.187 1.00 91.12 83 VAL A O 1
ATOM 653 N N . ASN A 1 84 ? -18.268 -12.439 0.605 1.00 91.19 84 ASN A N 1
ATOM 654 C CA . ASN A 1 84 ? -18.657 -13.469 1.563 1.00 91.19 84 ASN A CA 1
ATOM 655 C C . ASN A 1 84 ? -17.418 -14.218 2.083 1.00 91.19 84 ASN A C 1
ATOM 657 O O . ASN A 1 84 ? -17.031 -15.256 1.551 1.00 91.19 84 ASN A O 1
ATOM 661 N N . SER A 1 85 ? -16.819 -13.696 3.155 1.00 87.69 85 SER A N 1
ATOM 662 C CA . SER A 1 85 ? -15.620 -14.263 3.796 1.00 87.69 85 SER A CA 1
ATOM 663 C C . SER A 1 85 ? -15.796 -15.719 4.274 1.00 87.69 85 SER A C 1
ATOM 665 O O . SER A 1 85 ? -14.816 -16.458 4.385 1.00 87.69 85 SER A O 1
ATOM 667 N N . GLY A 1 86 ? -17.038 -16.169 4.505 1.00 90.62 86 GLY A N 1
ATOM 668 C CA . GLY A 1 86 ? -17.350 -17.563 4.844 1.00 90.62 86 GLY A CA 1
ATOM 669 C C . GLY A 1 86 ? -17.062 -18.552 3.709 1.00 90.62 86 GLY A C 1
ATOM 670 O O . GLY A 1 86 ? -16.732 -19.701 3.982 1.00 90.62 86 GLY A O 1
ATOM 671 N N . ASN A 1 87 ? -17.102 -18.086 2.457 1.00 94.00 87 ASN A N 1
ATOM 672 C CA . ASN A 1 87 ? -16.800 -18.886 1.266 1.00 94.00 87 ASN A CA 1
ATOM 673 C C . ASN A 1 87 ? -15.342 -18.745 0.802 1.00 94.00 87 ASN A C 1
ATOM 675 O O . ASN A 1 87 ? -14.944 -19.376 -0.175 1.00 94.00 87 ASN A O 1
ATOM 679 N N . VAL A 1 88 ? -14.547 -17.908 1.472 1.00 92.50 88 VAL A N 1
ATOM 680 C CA . VAL A 1 88 ? -13.131 -17.713 1.159 1.00 92.50 88 VAL A CA 1
ATOM 681 C C . VAL A 1 88 ? -12.297 -18.610 2.067 1.00 92.50 88 VAL A C 1
ATOM 683 O O . VAL A 1 88 ? -12.496 -18.620 3.287 1.00 92.50 88 VAL A O 1
ATOM 686 N N . ILE A 1 89 ? -11.339 -19.328 1.470 1.00 94.50 89 ILE A N 1
ATOM 687 C CA . ILE A 1 89 ? -10.345 -20.130 2.196 1.00 94.50 89 ILE A CA 1
ATOM 688 C C . ILE A 1 89 ? -9.713 -19.242 3.282 1.00 94.50 89 ILE A C 1
ATOM 690 O O . ILE A 1 89 ? -9.254 -18.149 2.943 1.00 94.50 89 ILE A O 1
ATOM 694 N N . PRO A 1 90 ? -9.689 -19.655 4.566 1.00 90.56 90 PRO A N 1
ATOM 695 C CA . PRO A 1 90 ? -9.289 -18.785 5.674 1.00 90.56 90 PRO A CA 1
ATOM 696 C C . PRO A 1 90 ? -7.971 -18.039 5.449 1.00 90.56 90 PRO A C 1
ATOM 698 O O . PRO A 1 90 ? -7.930 -16.818 5.615 1.00 90.56 90 PRO A O 1
ATOM 701 N N . ASP A 1 91 ? -6.952 -18.747 4.965 1.00 91.25 91 ASP A N 1
ATOM 702 C CA . ASP A 1 91 ? -5.615 -18.197 4.721 1.00 91.25 91 ASP A CA 1
ATOM 703 C C . ASP A 1 91 ? -5.532 -17.309 3.476 1.00 91.25 91 ASP A C 1
ATOM 705 O O . ASP A 1 91 ? -4.519 -16.670 3.259 1.00 91.25 91 ASP A O 1
ATOM 709 N N . GLN A 1 92 ? -6.590 -17.225 2.667 1.00 91.25 92 GLN A N 1
ATOM 710 C CA . GLN A 1 92 ? -6.671 -16.391 1.460 1.00 91.25 92 GLN A CA 1
ATOM 711 C C . GLN A 1 92 ? -7.569 -15.161 1.656 1.00 91.25 92 GLN A C 1
ATOM 713 O O . GLN A 1 92 ? -7.737 -14.349 0.747 1.00 91.25 92 GLN A O 1
ATOM 718 N N . ARG A 1 93 ? -8.159 -14.986 2.846 1.00 90.19 93 ARG A N 1
ATOM 719 C CA . ARG A 1 93 ? -9.062 -13.859 3.142 1.00 90.19 93 ARG A CA 1
ATOM 720 C C . ARG A 1 93 ? -8.380 -12.498 3.040 1.00 90.19 93 ARG A C 1
ATOM 722 O O . ARG A 1 93 ? -9.058 -11.510 2.775 1.00 90.19 93 ARG A O 1
ATOM 729 N N . PHE A 1 94 ? -7.063 -12.445 3.238 1.00 89.56 94 PHE A N 1
ATOM 730 C CA . PHE A 1 94 ? -6.301 -11.200 3.165 1.00 89.56 94 PHE A CA 1
ATOM 731 C C . PHE A 1 94 ? -6.306 -10.573 1.759 1.00 89.56 94 PHE A C 1
ATOM 733 O O . PHE A 1 94 ? -6.234 -9.353 1.669 1.00 89.56 94 PHE A O 1
ATOM 740 N N . ASN A 1 95 ? -6.497 -11.367 0.694 1.00 91.38 95 ASN A N 1
ATOM 741 C CA . ASN A 1 95 ? -6.629 -10.897 -0.699 1.00 91.38 95 ASN A CA 1
ATOM 742 C C . ASN A 1 95 ? -7.886 -10.042 -0.950 1.00 91.38 95 ASN A C 1
ATOM 744 O O . ASN A 1 95 ? -8.099 -9.528 -2.045 1.00 91.38 95 ASN A O 1
ATOM 748 N N . TYR A 1 96 ? -8.763 -9.937 0.050 1.00 93.69 96 TYR A N 1
ATOM 749 C CA . TYR A 1 96 ? -9.982 -9.135 0.006 1.00 93.69 96 TYR A CA 1
ATOM 750 C C . TYR A 1 96 ? -9.984 -8.028 1.063 1.00 93.69 96 TYR A C 1
ATOM 752 O O . TYR A 1 96 ? -11.017 -7.377 1.284 1.00 93.69 96 TYR A O 1
ATOM 760 N N . ASN A 1 97 ? -8.861 -7.804 1.750 1.00 94.69 97 ASN A N 1
ATOM 761 C CA . ASN A 1 97 ? -8.729 -6.623 2.590 1.00 94.69 97 ASN A CA 1
ATOM 762 C C . ASN A 1 97 ? -8.851 -5.377 1.711 1.00 94.69 97 ASN A C 1
ATOM 764 O O . ASN A 1 97 ? -8.458 -5.379 0.550 1.00 94.69 97 ASN A O 1
ATOM 768 N N . LYS A 1 98 ? -9.441 -4.315 2.250 1.00 95.75 98 LYS A N 1
ATOM 769 C CA . LYS A 1 98 ? -9.457 -3.034 1.552 1.00 95.75 98 LYS A CA 1
ATOM 770 C C . LYS A 1 98 ? -8.077 -2.403 1.650 1.00 95.75 98 LYS A C 1
ATOM 772 O O . LYS A 1 98 ? -7.466 -2.491 2.711 1.00 95.75 98 LYS A O 1
ATOM 777 N N . THR A 1 99 ? -7.619 -1.740 0.604 1.00 94.75 99 THR A N 1
ATOM 778 C CA . THR A 1 99 ? -6.304 -1.111 0.527 1.00 94.75 99 THR A CA 1
ATOM 779 C C . THR A 1 99 ? -6.462 0.398 0.403 1.00 94.75 99 THR A C 1
ATOM 781 O O . THR A 1 99 ? -7.294 0.894 -0.357 1.00 94.75 99 THR A O 1
ATOM 784 N N . GLN A 1 100 ? -5.660 1.135 1.166 1.00 94.75 100 GLN A N 1
ATOM 785 C CA . GLN A 1 100 ? -5.555 2.583 1.089 1.00 94.75 100 GLN A CA 1
ATOM 786 C C . GLN A 1 100 ? -4.081 2.955 0.953 1.00 94.75 100 GLN A C 1
ATOM 788 O O . GLN A 1 100 ? -3.252 2.497 1.734 1.00 94.75 100 GLN A O 1
ATOM 793 N N . SER A 1 101 ? -3.772 3.811 -0.018 1.00 93.88 101 SER A N 1
ATOM 794 C CA . SER A 1 101 ? -2.464 4.445 -0.163 1.00 93.88 101 SER A CA 1
ATOM 795 C C . SER A 1 101 ? -2.641 5.951 -0.038 1.00 93.88 101 SER A C 1
ATOM 797 O O . SER A 1 101 ? -3.550 6.524 -0.644 1.00 93.88 101 SER A O 1
ATOM 799 N N . ILE A 1 102 ? -1.836 6.581 0.810 1.00 94.44 102 ILE A N 1
ATOM 800 C CA . ILE A 1 102 ? -1.889 8.016 1.071 1.00 94.44 102 ILE A CA 1
ATOM 801 C C . ILE A 1 102 ? -0.505 8.582 0.815 1.00 94.44 102 ILE A C 1
ATOM 803 O O . ILE A 1 102 ? 0.451 8.253 1.514 1.00 94.44 102 ILE A O 1
ATOM 807 N N . THR A 1 103 ? -0.432 9.458 -0.175 1.00 93.06 103 THR A N 1
ATOM 808 C CA . THR A 1 103 ? 0.753 10.237 -0.509 1.00 93.06 103 THR A CA 1
ATOM 809 C C . THR A 1 103 ? 0.532 11.676 -0.069 1.00 93.06 103 THR A C 1
ATOM 811 O O . THR A 1 103 ? -0.502 12.259 -0.391 1.00 93.06 103 THR A O 1
ATOM 814 N N . ILE A 1 104 ? 1.489 12.237 0.662 1.00 92.31 104 ILE A N 1
ATOM 815 C CA . ILE A 1 104 ? 1.418 13.579 1.246 1.00 92.31 104 ILE A CA 1
ATOM 816 C C . ILE A 1 104 ? 2.787 14.269 1.144 1.00 92.31 104 ILE A C 1
ATOM 818 O O . ILE A 1 104 ? 3.804 13.586 1.003 1.00 92.31 104 ILE A O 1
ATOM 822 N N . GLY A 1 105 ? 2.833 15.598 1.215 1.00 87.44 105 GLY A N 1
ATOM 823 C CA . GLY A 1 105 ? 4.043 16.385 0.990 1.00 87.44 105 GLY A CA 1
ATOM 824 C C . GLY A 1 105 ? 4.290 16.690 -0.491 1.00 87.44 105 GLY A C 1
ATOM 825 O O . GLY A 1 105 ? 3.662 16.128 -1.393 1.00 87.44 105 GLY A O 1
ATOM 826 N N . ALA A 1 106 ? 5.231 17.596 -0.754 1.00 79.56 106 ALA A N 1
ATOM 827 C CA . ALA A 1 106 ? 5.589 18.044 -2.098 1.00 79.56 106 ALA A CA 1
ATOM 828 C C . ALA A 1 106 ? 6.995 17.584 -2.515 1.00 79.56 106 ALA A C 1
ATOM 830 O O . ALA A 1 106 ? 7.880 17.390 -1.683 1.00 79.56 106 ALA A O 1
ATOM 831 N N . ASN A 1 107 ? 7.217 17.477 -3.830 1.00 67.94 107 ASN A N 1
ATOM 832 C CA . ASN A 1 107 ? 8.521 17.185 -4.447 1.00 67.94 107 ASN A CA 1
ATOM 833 C C . ASN A 1 107 ? 9.445 18.423 -4.471 1.00 67.94 107 ASN A C 1
ATOM 835 O O . ASN A 1 107 ? 10.097 18.686 -5.480 1.00 67.94 107 ASN A O 1
ATOM 839 N N . ASN A 1 108 ? 9.435 19.252 -3.428 1.00 58.97 108 ASN A N 1
ATOM 840 C CA . ASN A 1 108 ? 10.174 20.510 -3.463 1.00 58.97 108 ASN A CA 1
ATOM 841 C C . ASN A 1 108 ? 11.637 20.268 -3.068 1.00 58.97 108 ASN A C 1
ATOM 843 O O . ASN A 1 108 ? 11.898 19.758 -1.988 1.00 58.97 108 ASN A O 1
ATOM 847 N N . GLU A 1 109 ? 12.570 20.704 -3.922 1.00 53.31 109 GLU A N 1
ATOM 848 C CA . GLU A 1 109 ? 14.034 20.707 -3.704 1.00 53.31 109 GLU A CA 1
ATOM 849 C C . GLU A 1 109 ? 14.501 21.697 -2.616 1.00 53.31 109 GLU A C 1
ATOM 851 O O . GLU A 1 109 ? 15.697 21.866 -2.387 1.00 53.31 109 GLU A O 1
ATOM 856 N N . PHE A 1 110 ? 13.570 22.394 -1.959 1.00 56.56 110 PHE A N 1
ATOM 857 C CA . PHE A 1 110 ? 13.891 23.282 -0.852 1.00 56.56 110 PHE A CA 1
ATOM 858 C C . PHE A 1 110 ? 13.823 22.485 0.446 1.00 56.56 110 PHE A C 1
ATOM 860 O O . PHE A 1 110 ? 12.739 22.140 0.914 1.00 56.56 110 PHE A O 1
ATOM 867 N N . ASP A 1 111 ? 15.007 22.214 0.991 1.00 55.00 111 ASP A N 1
ATOM 868 C CA . ASP A 1 111 ? 15.313 21.523 2.249 1.00 55.00 111 ASP A CA 1
ATOM 869 C C . ASP A 1 111 ? 14.841 22.327 3.482 1.00 55.00 111 ASP A C 1
ATOM 871 O O . ASP A 1 111 ? 15.602 22.672 4.385 1.00 55.00 111 ASP A O 1
ATOM 875 N N . THR A 1 112 ? 13.577 22.754 3.477 1.00 64.06 112 THR A N 1
ATOM 876 C CA . THR A 1 112 ? 12.974 23.560 4.539 1.00 64.06 112 THR A CA 1
ATOM 877 C C . THR A 1 112 ? 11.682 22.916 5.006 1.00 64.06 112 THR A C 1
ATOM 879 O O . THR A 1 112 ? 10.765 22.706 4.210 1.00 64.06 112 THR A O 1
ATOM 882 N N . GLU A 1 113 ? 11.599 22.638 6.308 1.00 67.31 113 GLU A N 1
ATOM 883 C CA . GLU A 1 113 ? 10.382 22.154 6.957 1.00 67.31 113 GLU A CA 1
ATOM 884 C C . GLU A 1 113 ? 9.198 23.089 6.672 1.00 67.31 113 GLU A C 1
ATOM 886 O O . GLU A 1 113 ? 9.306 24.312 6.792 1.00 67.31 113 GLU A O 1
ATOM 891 N N . TYR A 1 114 ? 8.038 22.516 6.358 1.00 72.19 114 TYR A N 1
ATOM 892 C CA . TYR A 1 114 ? 6.786 23.255 6.325 1.00 72.19 114 TYR A CA 1
ATOM 893 C C . TYR A 1 114 ? 6.501 23.864 7.704 1.00 72.19 114 TYR A C 1
ATOM 895 O O . TYR A 1 114 ? 6.708 23.242 8.757 1.00 72.19 114 TYR A O 1
ATOM 903 N N . GLU A 1 115 ? 5.946 25.078 7.700 1.00 74.69 115 GLU A N 1
ATOM 904 C CA . GLU A 1 115 ? 5.535 25.775 8.925 1.00 74.69 115 GLU A CA 1
ATOM 905 C C . GLU A 1 115 ? 4.526 24.953 9.740 1.00 74.69 115 GLU A C 1
ATOM 907 O O . GLU A 1 115 ? 4.527 24.990 10.971 1.00 74.69 115 GLU A O 1
ATOM 912 N N . THR A 1 116 ? 3.690 24.165 9.057 1.00 81.81 116 THR A N 1
ATOM 913 C CA . THR A 1 116 ? 2.686 23.289 9.667 1.00 81.81 116 THR A CA 1
ATOM 914 C C . THR A 1 116 ? 2.749 21.884 9.080 1.00 81.81 116 THR A C 1
ATOM 916 O O . THR A 1 116 ? 3.257 21.675 7.983 1.00 81.81 116 THR A O 1
ATOM 919 N N . PHE A 1 117 ? 2.220 20.908 9.818 1.00 87.31 117 PHE A N 1
ATOM 920 C CA . PHE A 1 117 ? 2.060 19.557 9.292 1.00 87.31 117 PHE A CA 1
ATOM 921 C C . PHE A 1 117 ? 0.947 19.523 8.256 1.00 87.31 117 PHE A C 1
ATOM 923 O O . PHE A 1 117 ? -0.205 19.836 8.573 1.00 87.31 117 PHE A O 1
ATOM 930 N N . GLU A 1 118 ? 1.267 19.017 7.075 1.00 92.00 118 GLU A N 1
ATOM 931 C CA . GLU A 1 118 ? 0.250 18.495 6.183 1.00 92.00 118 GLU A CA 1
ATOM 932 C C . GLU A 1 118 ? -0.297 17.198 6.793 1.00 92.00 118 GLU A C 1
ATOM 934 O O . GLU A 1 118 ? 0.461 16.376 7.320 1.00 92.00 118 GLU A O 1
ATOM 939 N N . LYS A 1 119 ? -1.624 17.022 6.784 1.00 94.38 119 LYS A N 1
ATOM 940 C CA . LYS A 1 119 ? -2.276 15.838 7.357 1.00 94.38 119 LYS A CA 1
ATOM 941 C C . LYS A 1 119 ? -3.394 15.326 6.467 1.00 94.38 119 LYS A C 1
ATOM 943 O O . LYS A 1 119 ? -4.263 16.088 6.051 1.00 94.38 119 LYS A O 1
ATOM 948 N N . CYS A 1 120 ? -3.440 14.013 6.299 1.00 95.62 120 CYS A N 1
ATOM 949 C CA . CYS A 1 120 ? -4.589 13.297 5.774 1.00 95.62 120 CYS A CA 1
ATOM 950 C C . CYS A 1 120 ? -5.209 12.467 6.901 1.00 95.62 120 CYS A C 1
ATOM 952 O O . CYS A 1 120 ? -4.552 11.603 7.485 1.00 95.62 120 CYS A O 1
ATOM 954 N N . ASN A 1 121 ? -6.474 12.740 7.220 1.00 95.75 121 ASN A N 1
ATOM 955 C CA . ASN A 1 121 ? -7.219 12.003 8.235 1.00 95.75 121 ASN A CA 1
ATOM 956 C C . ASN A 1 121 ? -8.164 11.017 7.549 1.00 95.75 121 ASN A C 1
ATOM 958 O O . ASN A 1 121 ? -9.150 11.424 6.936 1.00 95.75 121 ASN A O 1
ATOM 962 N N . TYR A 1 122 ? -7.891 9.726 7.694 1.00 96.12 122 TYR A N 1
ATOM 963 C CA . TYR A 1 122 ? -8.727 8.650 7.183 1.00 96.12 122 TYR A CA 1
ATOM 964 C C . TYR A 1 122 ? -9.445 7.954 8.341 1.00 96.12 122 TYR A C 1
ATOM 966 O O . TYR A 1 122 ? -8.812 7.412 9.242 1.00 96.12 122 TYR A O 1
ATOM 974 N N . ILE A 1 123 ? -10.779 7.983 8.360 1.00 95.94 123 ILE A N 1
ATOM 975 C CA . ILE A 1 123 ? -11.568 7.435 9.474 1.00 95.94 123 ILE A CA 1
ATOM 976 C C . ILE A 1 123 ? -12.258 6.154 9.021 1.00 95.94 123 ILE A C 1
ATOM 978 O O . ILE A 1 123 ? -13.231 6.202 8.268 1.00 95.94 123 ILE A O 1
ATOM 982 N N . ILE A 1 124 ? -11.804 5.013 9.539 1.00 96.50 124 ILE A N 1
ATOM 983 C CA . ILE A 1 124 ? -12.464 3.730 9.299 1.00 96.50 124 ILE A CA 1
ATOM 984 C C . ILE A 1 124 ? -13.609 3.587 10.300 1.00 96.50 124 ILE A C 1
ATOM 986 O O . ILE A 1 124 ? -13.422 3.763 11.506 1.00 96.50 124 ILE A O 1
ATOM 990 N N . ARG A 1 125 ? -14.806 3.274 9.800 1.00 95.19 125 ARG A N 1
ATOM 991 C CA . ARG A 1 125 ? -16.006 3.041 10.610 1.00 95.19 125 ARG A CA 1
ATOM 992 C C . ARG A 1 125 ? -16.541 1.643 10.352 1.00 95.19 125 ARG A C 1
ATOM 994 O O . ARG A 1 125 ? -16.678 1.234 9.203 1.00 95.19 125 ARG A O 1
ATOM 1001 N N . ALA A 1 126 ? -16.871 0.949 11.428 1.00 93.88 126 ALA A N 1
ATOM 1002 C CA . ALA A 1 126 ? -17.501 -0.357 11.430 1.00 93.88 126 ALA A CA 1
ATOM 1003 C C . ALA A 1 126 ? -18.860 -0.296 12.155 1.00 93.88 126 ALA A C 1
ATOM 1005 O O . ALA A 1 126 ? -19.093 0.612 12.966 1.00 93.88 126 ALA A O 1
ATOM 1006 N N . PRO A 1 127 ? -19.773 -1.248 11.895 1.00 93.38 127 PRO A N 1
ATOM 1007 C CA . PRO A 1 127 ? -20.981 -1.400 12.699 1.00 93.38 127 PRO A CA 1
ATOM 1008 C C . PRO A 1 127 ? -20.654 -1.641 14.181 1.00 93.38 127 PRO A C 1
ATOM 1010 O O . PRO A 1 127 ? -19.568 -2.101 14.533 1.00 93.38 127 PRO A O 1
ATOM 1013 N N . MET A 1 128 ? -21.601 -1.338 15.068 1.00 91.75 128 MET A N 1
ATOM 1014 C CA . MET A 1 128 ? -21.445 -1.622 16.499 1.00 91.75 128 MET A CA 1
ATOM 1015 C C . MET A 1 128 ? -21.203 -3.120 16.733 1.00 91.75 128 MET A C 1
ATOM 1017 O O . MET A 1 128 ? -21.852 -3.956 16.109 1.00 91.75 128 MET A O 1
ATOM 1021 N N . GLY A 1 129 ? -20.269 -3.451 17.629 1.00 91.00 129 GLY A N 1
ATOM 1022 C CA . GLY A 1 129 ? -19.863 -4.835 17.914 1.00 91.00 129 GLY A CA 1
ATOM 1023 C C . GLY A 1 129 ? -18.813 -5.409 16.954 1.00 91.00 129 GLY A C 1
ATOM 1024 O O . GLY A 1 129 ? -18.307 -6.499 17.196 1.00 91.00 129 GLY A O 1
ATOM 1025 N N . TYR A 1 130 ? -18.442 -4.681 15.899 1.00 94.19 130 TYR A N 1
ATOM 1026 C CA . TYR A 1 130 ? -17.365 -5.071 14.991 1.00 94.19 130 TYR A CA 1
ATOM 1027 C C . TYR A 1 130 ? -16.065 -4.357 15.353 1.00 94.19 130 TYR A C 1
ATOM 1029 O O . TYR A 1 130 ? -16.071 -3.238 15.873 1.00 94.19 130 TYR A O 1
ATOM 1037 N N . LYS A 1 131 ? -14.947 -4.992 15.002 1.00 95.75 131 LYS A N 1
ATOM 1038 C CA . LYS A 1 131 ? -13.604 -4.423 15.115 1.00 95.75 131 LYS A CA 1
ATOM 1039 C C . LYS A 1 131 ? -12.962 -4.229 13.752 1.00 95.75 131 LYS A C 1
ATOM 1041 O O . LYS A 1 131 ? -13.328 -4.871 12.763 1.00 95.75 131 LYS A O 1
ATOM 1046 N N . ILE A 1 132 ? -11.998 -3.322 13.729 1.00 97.12 132 ILE A N 1
ATOM 1047 C CA . ILE A 1 132 ? -11.218 -2.943 12.562 1.00 97.12 132 ILE A CA 1
ATOM 1048 C C . ILE A 1 132 ? -9.807 -3.473 12.774 1.00 97.12 132 ILE A C 1
ATOM 1050 O O . ILE A 1 132 ? -9.196 -3.246 13.814 1.00 97.12 132 ILE A O 1
ATOM 1054 N N . GLU A 1 133 ? -9.295 -4.187 11.783 1.00 97.19 133 GLU A N 1
ATOM 1055 C CA . GLU A 1 133 ? -7.904 -4.618 11.736 1.00 97.19 133 GLU A CA 1
ATOM 1056 C C . GLU A 1 133 ? -7.213 -3.868 10.603 1.00 97.19 133 GLU A C 1
ATOM 1058 O O . GLU A 1 133 ? -7.662 -3.962 9.462 1.00 97.19 133 GLU A O 1
ATOM 1063 N N . VAL A 1 134 ? -6.142 -3.146 10.920 1.00 97.75 134 VAL A N 1
ATOM 1064 C CA . VAL A 1 134 ? -5.252 -2.464 9.976 1.00 97.75 134 VAL A CA 1
ATOM 1065 C C . VAL A 1 134 ? -3.924 -3.212 9.924 1.00 97.75 134 VAL A C 1
ATOM 1067 O O . VAL A 1 134 ? -3.412 -3.640 10.958 1.00 97.75 134 VAL A O 1
ATOM 1070 N N . ILE A 1 135 ? -3.360 -3.360 8.728 1.00 97.38 135 ILE A N 1
ATOM 1071 C CA . ILE A 1 135 ? -2.015 -3.899 8.510 1.00 97.38 135 ILE A CA 1
ATOM 1072 C C . ILE A 1 135 ? -1.234 -2.899 7.664 1.00 97.38 135 ILE A C 1
ATOM 1074 O O . ILE A 1 135 ? -1.666 -2.567 6.557 1.00 97.38 135 ILE A O 1
ATOM 1078 N N . LEU A 1 136 ? -0.092 -2.436 8.168 1.00 97.25 136 LEU A N 1
ATOM 1079 C CA . LEU A 1 136 ? 0.809 -1.543 7.432 1.00 97.25 136 LEU A CA 1
ATOM 1080 C C . LEU A 1 136 ? 1.489 -2.323 6.295 1.00 97.25 136 LEU A C 1
ATOM 1082 O O . LEU A 1 136 ? 1.953 -3.439 6.520 1.00 97.25 136 LEU A O 1
ATOM 1086 N N . LYS A 1 137 ? 1.509 -1.784 5.068 1.00 94.06 137 LYS A N 1
ATOM 1087 C CA . LYS A 1 137 ? 1.946 -2.526 3.868 1.00 94.06 137 LYS A CA 1
ATOM 1088 C C . LYS A 1 137 ? 3.218 -1.984 3.245 1.00 94.06 137 LYS A C 1
ATOM 1090 O O . LYS A 1 137 ? 4.158 -2.744 3.082 1.00 94.06 137 LYS A O 1
ATOM 1095 N N . THR A 1 138 ? 3.248 -0.714 2.870 1.00 92.38 138 THR A N 1
ATOM 1096 C CA . THR A 1 138 ? 4.446 -0.098 2.290 1.00 92.38 138 THR A CA 1
ATOM 1097 C C . THR A 1 138 ? 4.578 1.322 2.797 1.00 92.38 138 THR A C 1
ATOM 1099 O O . THR A 1 138 ? 3.581 1.980 3.109 1.00 92.38 138 THR A O 1
ATOM 1102 N N . MET A 1 139 ? 5.817 1.790 2.899 1.00 93.19 139 MET A N 1
ATOM 1103 C CA . MET A 1 139 ? 6.113 3.176 3.217 1.00 93.19 139 MET A CA 1
ATOM 1104 C C . MET A 1 139 ? 7.299 3.636 2.372 1.00 93.19 139 MET A C 1
ATOM 1106 O O . MET A 1 139 ? 8.288 2.919 2.268 1.00 93.19 139 MET A O 1
ATOM 1110 N N . THR A 1 140 ? 7.203 4.809 1.752 1.00 91.19 140 THR A N 1
ATOM 1111 C CA . THR A 1 140 ? 8.279 5.383 0.929 1.00 91.19 140 THR A CA 1
ATOM 1112 C C . THR A 1 140 ? 8.493 6.853 1.272 1.00 91.19 140 THR A C 1
ATOM 1114 O O . THR A 1 140 ? 7.566 7.539 1.711 1.00 91.19 140 THR A O 1
ATOM 1117 N N . GLY A 1 141 ? 9.728 7.339 1.103 1.00 89.94 141 GLY A N 1
ATOM 1118 C CA . GLY A 1 141 ? 10.110 8.695 1.521 1.00 89.94 141 GLY A CA 1
ATOM 1119 C C . GLY A 1 141 ? 10.035 8.900 3.040 1.00 89.94 141 GLY A C 1
ATOM 1120 O O . GLY A 1 141 ? 9.715 9.996 3.501 1.00 89.94 141 GLY A O 1
ATOM 1121 N N . ILE A 1 142 ? 10.248 7.829 3.813 1.00 91.88 142 ILE A N 1
ATOM 1122 C CA . ILE A 1 142 ? 10.166 7.834 5.277 1.00 91.88 142 ILE A CA 1
ATOM 1123 C C . ILE A 1 142 ? 11.459 8.320 5.927 1.00 91.88 142 ILE A C 1
ATOM 1125 O O . ILE A 1 142 ? 12.527 8.260 5.326 1.00 91.88 142 ILE A O 1
ATOM 1129 N N . ASP A 1 143 ? 11.343 8.763 7.177 1.00 92.19 143 ASP A N 1
ATOM 1130 C CA . ASP A 1 143 ? 12.475 9.058 8.049 1.00 92.19 143 ASP A CA 1
ATOM 1131 C C . ASP A 1 143 ? 12.264 8.338 9.386 1.00 92.19 143 ASP A C 1
ATOM 1133 O O . ASP A 1 143 ? 11.332 8.650 10.135 1.00 92.19 143 ASP A O 1
ATOM 1137 N N . CYS A 1 144 ? 13.087 7.321 9.639 1.00 94.94 144 CYS A N 1
ATOM 1138 C CA . CYS A 1 144 ? 12.964 6.472 10.815 1.00 94.94 144 CYS A CA 1
ATOM 1139 C C . CYS A 1 144 ? 13.692 7.120 11.992 1.00 94.94 144 CYS A C 1
ATOM 1141 O O . CYS A 1 144 ? 14.900 6.968 12.174 1.00 94.94 144 CYS A O 1
ATOM 1143 N N . ILE A 1 145 ? 12.926 7.837 12.811 1.00 94.50 145 ILE A N 1
ATOM 1144 C CA . ILE A 1 145 ? 13.414 8.482 14.028 1.00 94.50 145 ILE A CA 1
ATOM 1145 C C . ILE A 1 145 ? 12.508 8.163 15.220 1.00 94.50 145 ILE A C 1
ATOM 1147 O O . ILE A 1 145 ? 11.297 7.973 15.048 1.00 94.50 145 ILE A O 1
ATOM 1151 N N . PRO A 1 146 ? 13.044 8.157 16.454 1.00 93.62 146 PRO A N 1
ATOM 1152 C CA . PRO A 1 146 ? 12.238 7.929 17.646 1.00 93.62 146 PRO A CA 1
ATOM 1153 C C . PRO A 1 146 ? 11.012 8.853 17.714 1.00 93.62 146 PRO A C 1
ATOM 1155 O O . PRO A 1 146 ? 11.123 10.078 17.692 1.00 93.62 146 PRO A O 1
ATOM 1158 N N . GLY A 1 147 ? 9.824 8.250 17.801 1.00 92.25 147 GLY A N 1
ATOM 1159 C CA . GLY A 1 147 ? 8.546 8.961 17.913 1.00 92.25 147 GLY A CA 1
ATOM 1160 C C . GLY A 1 147 ? 7.966 9.504 16.601 1.00 92.25 147 GLY A C 1
ATOM 1161 O O . GLY A 1 147 ? 6.881 10.093 16.644 1.00 92.25 147 GLY A O 1
ATOM 1162 N N . CYS A 1 148 ? 8.643 9.304 15.461 1.00 95.62 148 CYS A N 1
ATOM 1163 C CA . CYS A 1 148 ? 8.167 9.689 14.128 1.00 95.62 148 CYS A CA 1
ATOM 1164 C C . CYS A 1 148 ? 7.672 11.141 14.082 1.00 95.62 148 CYS A C 1
ATOM 1166 O O . CYS A 1 148 ? 6.532 11.417 13.714 1.00 95.62 148 CYS A O 1
ATOM 1168 N N . VAL A 1 149 ? 8.481 12.084 14.575 1.00 92.94 149 VAL A N 1
ATOM 1169 C CA . VAL A 1 149 ? 7.988 13.437 14.881 1.00 92.94 149 VAL A CA 1
ATOM 1170 C C . VAL A 1 149 ? 7.748 14.311 13.650 1.00 92.94 149 VAL A C 1
ATOM 1172 O O . VAL A 1 149 ? 6.936 15.225 13.744 1.00 92.94 149 VAL A O 1
ATOM 1175 N N . TYR A 1 150 ? 8.381 14.032 12.507 1.00 91.44 150 TYR A N 1
ATOM 1176 C CA . TYR A 1 150 ? 8.259 14.864 11.301 1.00 91.44 150 TYR A CA 1
ATOM 1177 C C . TYR A 1 150 ? 7.323 14.301 10.233 1.00 91.44 150 TYR A C 1
ATOM 1179 O O . TYR A 1 150 ? 6.598 15.051 9.580 1.00 91.44 150 TYR A O 1
ATOM 1187 N N . LYS A 1 151 ? 7.329 12.984 10.044 1.00 94.06 151 LYS A N 1
ATOM 1188 C CA . LYS A 1 151 ? 6.475 12.295 9.081 1.00 94.06 151 LYS A CA 1
ATOM 1189 C C . LYS A 1 151 ? 6.168 10.890 9.582 1.00 94.06 151 LYS A C 1
ATOM 1191 O O . LYS A 1 151 ? 7.013 10.257 10.212 1.00 94.06 151 LYS A O 1
ATOM 1196 N N . GLY A 1 152 ? 4.954 10.416 9.341 1.00 96.44 152 GLY A N 1
ATOM 1197 C CA . GLY A 1 152 ? 4.536 9.098 9.797 1.00 96.44 152 GLY A CA 1
ATOM 1198 C C . GLY A 1 152 ? 3.050 8.834 9.619 1.00 96.44 152 GLY A C 1
ATOM 1199 O O . GLY A 1 152 ? 2.277 9.688 9.177 1.00 96.44 152 GLY A O 1
ATOM 1200 N N . ILE A 1 153 ? 2.657 7.630 10.016 1.00 98.06 153 ILE A N 1
ATOM 1201 C CA . ILE A 1 153 ? 1.266 7.195 10.118 1.00 98.06 153 ILE A CA 1
ATOM 1202 C C . ILE A 1 153 ? 0.924 6.961 11.594 1.00 98.06 153 ILE A C 1
ATOM 1204 O O . ILE A 1 153 ? 1.534 6.131 12.259 1.00 98.06 153 ILE A O 1
ATOM 1208 N N . GLU A 1 154 ? -0.035 7.718 12.128 1.00 97.81 154 GLU A N 1
ATOM 1209 C CA . GLU A 1 154 ? -0.609 7.528 13.464 1.00 97.81 154 GLU A CA 1
ATOM 1210 C C . GLU A 1 154 ? -1.881 6.684 13.358 1.00 97.81 154 GLU A C 1
ATOM 1212 O O . GLU A 1 154 ? -2.835 7.067 12.677 1.00 97.81 154 GLU A O 1
ATOM 1217 N N . VAL A 1 155 ? -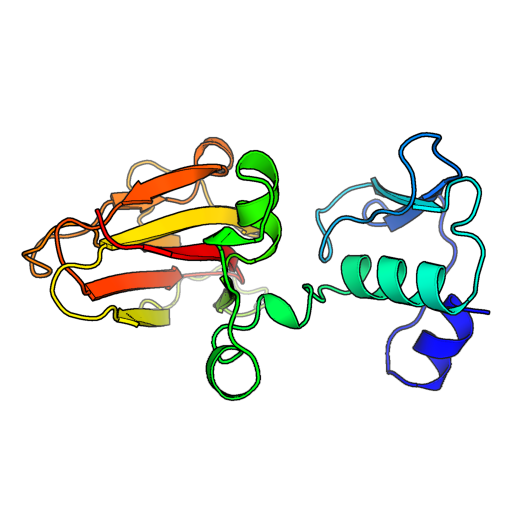1.927 5.559 14.069 1.00 97.94 155 VAL A N 1
ATOM 1218 C CA . VAL A 1 155 ? -3.107 4.689 14.116 1.00 97.94 155 VAL A CA 1
ATOM 1219 C C . VAL A 1 155 ? -3.710 4.726 15.515 1.00 97.94 155 VAL A C 1
ATOM 1221 O O . VAL A 1 155 ? -3.084 4.349 16.508 1.00 97.94 155 VAL A O 1
ATOM 1224 N N . LYS A 1 156 ? -4.959 5.186 15.607 1.00 97.81 156 LYS A N 1
ATOM 1225 C CA . LYS A 1 156 ? -5.667 5.391 16.876 1.00 97.81 156 LYS A CA 1
ATOM 1226 C C . LYS A 1 156 ? -6.600 4.211 17.137 1.00 97.81 156 LYS A C 1
ATOM 1228 O O . LYS A 1 156 ? -7.778 4.255 16.802 1.00 97.81 156 LYS A O 1
ATOM 1233 N N . ALA A 1 157 ? -6.039 3.137 17.690 1.00 96.62 157 ALA A N 1
ATOM 1234 C CA . ALA A 1 157 ? -6.752 1.880 17.928 1.00 96.62 157 ALA A CA 1
ATOM 1235 C C . ALA A 1 157 ? -7.610 1.873 19.207 1.00 96.62 157 ALA A C 1
ATOM 1237 O O . ALA A 1 157 ? -8.577 1.119 19.286 1.00 96.62 157 ALA A O 1
ATOM 1238 N N . MET A 1 158 ? -7.253 2.689 20.200 1.00 95.31 158 MET A N 1
ATOM 1239 C CA . MET A 1 158 ? -7.955 2.761 21.484 1.00 95.31 158 MET A CA 1
ATOM 1240 C C . MET A 1 158 ? -9.334 3.409 21.363 1.00 95.31 158 MET A C 1
ATOM 1242 O O . MET A 1 158 ? -9.533 4.279 20.518 1.00 95.31 158 MET A O 1
ATOM 1246 N N . SER A 1 159 ? -10.259 3.064 22.263 1.00 92.19 159 SER A N 1
ATOM 1247 C CA . SER A 1 159 ? -11.613 3.636 22.255 1.00 92.19 159 SER A CA 1
ATOM 1248 C C . SER A 1 159 ? -11.650 5.143 22.549 1.00 92.19 159 SER A C 1
ATOM 1250 O O . SER A 1 159 ? -12.531 5.847 22.055 1.00 92.19 159 SER A O 1
ATOM 1252 N N . ASP A 1 160 ? -10.714 5.651 23.362 1.00 93.38 160 ASP A N 1
ATOM 1253 C CA . ASP A 1 160 ? -10.572 7.087 23.623 1.00 93.38 160 ASP A CA 1
ATOM 1254 C C . ASP A 1 160 ? -9.574 7.722 22.648 1.00 93.38 160 ASP A C 1
ATOM 1256 O O . ASP A 1 160 ? -8.358 7.709 22.847 1.00 93.38 160 ASP A O 1
ATOM 1260 N N . HIS A 1 161 ? -10.107 8.331 21.592 1.00 93.31 161 HIS A N 1
ATOM 1261 C CA . HIS A 1 161 ? -9.304 8.954 20.543 1.00 93.31 161 HIS A CA 1
ATOM 1262 C C . HIS A 1 161 ? -8.663 10.296 20.945 1.00 93.31 161 HIS A C 1
ATOM 1264 O O . HIS A 1 161 ? -8.009 10.918 20.104 1.00 93.31 161 HIS A O 1
ATOM 1270 N N . ARG A 1 162 ? -8.831 10.776 22.188 1.00 90.75 162 ARG A N 1
ATOM 1271 C CA . ARG A 1 162 ? -8.150 11.994 22.671 1.00 90.75 162 ARG A CA 1
ATOM 1272 C C . ARG A 1 162 ? -6.661 11.761 22.924 1.00 90.75 162 ARG A C 1
ATOM 1274 O O . ARG A 1 162 ? -5.881 12.705 22.832 1.00 90.75 162 ARG A O 1
ATOM 1281 N N . TYR A 1 163 ? -6.263 10.523 23.209 1.00 91.06 163 TYR A N 1
ATOM 1282 C CA . TYR A 1 163 ? -4.860 10.143 23.366 1.00 91.06 163 TYR A CA 1
ATOM 1283 C C . TYR A 1 163 ? -4.177 9.982 22.013 1.00 91.06 163 TYR A C 1
ATOM 1285 O O . TYR A 1 163 ? -4.787 9.486 21.065 1.00 91.06 163 TYR A O 1
ATOM 1293 N N . THR A 1 164 ? -2.908 10.374 21.915 1.00 90.50 164 THR A N 1
ATOM 1294 C CA . THR A 1 164 ? -2.069 10.123 20.734 1.00 90.50 164 THR A CA 1
ATOM 1295 C C . THR A 1 164 ? -1.981 8.621 20.466 1.00 90.50 164 THR A C 1
ATOM 1297 O O . THR A 1 164 ? -1.719 7.845 21.382 1.00 90.50 164 THR A O 1
ATOM 1300 N N . GLY A 1 165 ? -2.242 8.215 19.223 1.00 93.75 165 GLY A N 1
ATOM 1301 C CA . GLY A 1 165 ? -2.063 6.830 18.792 1.00 93.75 165 GLY A CA 1
ATOM 1302 C C . GLY A 1 165 ? -0.586 6.470 18.634 1.00 93.75 165 GLY A C 1
ATOM 1303 O O . GLY A 1 165 ? 0.290 7.333 18.709 1.00 93.75 165 GLY A O 1
ATOM 1304 N N . ILE A 1 166 ? -0.303 5.194 18.371 1.00 96.00 166 ILE A N 1
ATOM 1305 C CA . ILE A 1 166 ? 1.058 4.780 18.007 1.00 96.00 166 ILE A CA 1
ATOM 1306 C C . ILE A 1 166 ? 1.369 5.339 16.617 1.00 96.00 166 ILE A C 1
ATOM 1308 O O . ILE A 1 166 ? 0.515 5.308 15.725 1.00 96.00 166 ILE A O 1
ATOM 1312 N N . ARG A 1 167 ? 2.580 5.875 16.461 1.00 97.31 167 ARG A N 1
ATOM 1313 C CA . ARG A 1 167 ? 3.107 6.393 15.199 1.00 97.31 167 ARG A CA 1
ATOM 1314 C C . ARG A 1 167 ? 4.135 5.430 14.637 1.00 97.31 167 ARG A C 1
ATOM 1316 O O . ARG A 1 167 ? 4.962 4.932 15.394 1.00 97.31 167 ARG A O 1
ATOM 1323 N N . TYR A 1 168 ? 4.083 5.239 13.328 1.00 97.88 168 TYR A N 1
ATOM 1324 C CA . TYR A 1 168 ? 4.958 4.344 12.584 1.00 97.88 168 TYR A CA 1
ATOM 1325 C C . TYR A 1 168 ? 5.620 5.116 11.436 1.00 97.88 168 TYR A C 1
ATOM 1327 O O . TYR A 1 168 ? 4.976 5.952 10.789 1.00 97.88 168 TYR A O 1
ATOM 1335 N N . CYS A 1 169 ? 6.909 4.875 11.217 1.00 96.94 169 CYS A N 1
ATOM 1336 C CA . CYS A 1 169 ? 7.729 5.562 10.211 1.00 96.94 169 CYS A CA 1
ATOM 1337 C C . CYS A 1 169 ? 9.009 4.798 9.838 1.00 96.94 169 CYS A C 1
ATOM 1339 O O . CYS A 1 169 ? 9.866 5.360 9.159 1.00 96.94 169 CYS A O 1
ATOM 1341 N N . CYS A 1 170 ? 9.152 3.548 10.272 1.00 96.38 170 CYS A N 1
ATOM 1342 C CA . CYS A 1 170 ? 10.316 2.713 10.012 1.00 96.38 170 CYS A CA 1
ATOM 1343 C C . CYS A 1 170 ? 9.933 1.527 9.120 1.00 96.38 170 CYS A C 1
ATOM 1345 O O . CYS A 1 170 ? 8.804 1.041 9.168 1.00 96.38 170 CYS A O 1
ATOM 1347 N N . GLU A 1 171 ? 10.876 1.021 8.320 1.00 94.31 171 GLU A N 1
ATOM 1348 C CA . GLU A 1 171 ? 10.633 -0.165 7.482 1.00 94.31 171 GLU A CA 1
ATOM 1349 C C . GLU A 1 171 ? 10.252 -1.392 8.325 1.00 94.31 171 GLU A C 1
ATOM 1351 O O . GLU A 1 171 ? 9.420 -2.193 7.912 1.00 94.31 171 GLU A O 1
ATOM 1356 N N . GLU A 1 172 ? 10.788 -1.491 9.544 1.00 95.56 172 GLU A N 1
ATOM 1357 C CA . GLU A 1 172 ? 10.470 -2.542 10.521 1.00 95.56 172 GLU A CA 1
ATOM 1358 C C . GLU A 1 172 ? 9.001 -2.523 10.980 1.00 95.56 172 GLU A C 1
ATOM 1360 O O . GLU A 1 172 ? 8.483 -3.543 11.433 1.00 95.56 172 GLU A O 1
ATOM 1365 N N . ASP A 1 173 ? 8.304 -1.390 10.832 1.00 96.75 173 ASP A N 1
ATOM 1366 C CA . ASP A 1 173 ? 6.883 -1.276 11.166 1.00 96.75 173 ASP A CA 1
ATOM 1367 C C . ASP A 1 173 ? 5.985 -1.949 10.113 1.00 96.75 173 ASP A C 1
ATOM 1369 O O . ASP A 1 173 ? 4.803 -2.220 10.368 1.00 96.75 173 ASP A O 1
ATOM 1373 N N . ILE A 1 174 ? 6.508 -2.208 8.911 1.00 95.75 174 ILE A N 1
ATOM 1374 C CA . ILE A 1 174 ? 5.761 -2.841 7.825 1.00 95.75 174 ILE A CA 1
ATOM 1375 C C . ILE A 1 174 ? 5.335 -4.255 8.244 1.00 95.75 174 ILE A C 1
ATOM 1377 O O . ILE A 1 174 ? 6.107 -5.049 8.770 1.00 95.75 174 ILE A O 1
ATOM 1381 N N . GLY A 1 175 ? 4.065 -4.583 8.004 1.00 95.88 175 GLY A N 1
ATOM 1382 C CA . GLY A 1 175 ? 3.449 -5.835 8.439 1.00 95.88 175 GLY A CA 1
ATOM 1383 C C . GLY A 1 175 ? 2.834 -5.774 9.838 1.00 95.88 175 GLY A C 1
ATOM 1384 O O . GLY A 1 175 ? 2.127 -6.709 10.221 1.00 95.88 175 GLY A O 1
ATOM 1385 N N . THR A 1 176 ? 3.014 -4.673 10.580 1.00 97.56 176 THR A N 1
ATOM 1386 C CA . THR A 1 176 ? 2.377 -4.496 11.891 1.00 97.56 176 THR A CA 1
ATOM 1387 C C . THR A 1 176 ? 0.862 -4.580 11.766 1.00 97.56 176 THR A C 1
ATOM 1389 O O . THR A 1 176 ? 0.237 -3.842 11.000 1.00 97.56 176 THR A O 1
ATOM 1392 N N . LYS A 1 177 ? 0.273 -5.474 12.563 1.00 97.12 177 LYS A N 1
ATOM 1393 C CA . LYS A 1 177 ? -1.167 -5.694 12.666 1.00 97.12 177 LYS A CA 1
ATOM 1394 C C . LYS A 1 177 ? -1.725 -4.966 13.884 1.00 97.12 177 LYS A C 1
ATOM 1396 O O . LYS A 1 177 ? -1.311 -5.222 15.011 1.00 97.12 177 LYS A O 1
ATOM 1401 N N . ILE A 1 178 ? -2.717 -4.114 13.656 1.00 97.56 178 ILE A N 1
ATOM 1402 C CA . ILE A 1 178 ? -3.302 -3.236 14.666 1.00 97.56 178 ILE A CA 1
ATOM 1403 C C . ILE A 1 178 ? -4.808 -3.478 14.687 1.00 97.56 178 ILE A C 1
ATOM 1405 O O . ILE A 1 178 ? -5.466 -3.372 13.655 1.00 97.56 178 ILE A O 1
ATOM 1409 N N . VAL A 1 179 ? -5.363 -3.814 15.851 1.00 97.12 179 VAL A N 1
ATOM 1410 C CA . VAL A 1 179 ? -6.796 -4.102 16.015 1.00 97.12 179 VAL A CA 1
ATOM 1411 C C . VAL A 1 179 ? -7.425 -3.043 16.910 1.00 97.12 179 VAL A C 1
ATOM 1413 O O . VAL A 1 179 ? -6.891 -2.745 17.975 1.00 97.12 179 VAL A O 1
ATOM 1416 N N . SER A 1 180 ? -8.553 -2.476 16.486 1.00 97.44 180 SER A N 1
ATOM 1417 C CA . SER A 1 180 ? -9.271 -1.461 17.255 1.00 97.44 180 SER A CA 1
ATOM 1418 C C . SER A 1 180 ? -9.962 -2.041 18.497 1.00 97.44 180 SER A C 1
ATOM 1420 O O . SER A 1 180 ? -10.463 -3.167 18.494 1.00 97.44 180 SER A O 1
ATOM 1422 N N . GLU A 1 181 ? -10.040 -1.253 19.568 1.00 95.62 181 GLU A N 1
ATOM 1423 C CA . GLU A 1 181 ? -10.855 -1.558 20.749 1.00 95.62 181 GLU A CA 1
ATOM 1424 C C . GLU A 1 181 ? -12.345 -1.316 20.478 1.00 95.62 181 GLU A C 1
ATOM 1426 O O . GLU A 1 181 ? -13.190 -2.080 20.943 1.00 95.62 181 GLU A O 1
ATOM 1431 N N . GLY A 1 182 ? -12.657 -0.272 19.701 1.00 94.25 182 GLY A N 1
ATOM 1432 C CA . GLY A 1 182 ? -14.011 0.100 19.291 1.00 94.25 182 GLY A CA 1
ATOM 1433 C C . GLY A 1 182 ? -14.294 -0.145 17.807 1.00 94.25 182 GLY A C 1
ATOM 1434 O O . GLY A 1 182 ? -13.525 -0.785 17.094 1.00 94.25 182 GLY A O 1
ATOM 1435 N N . ASN A 1 183 ? -15.401 0.418 17.326 1.00 95.69 183 ASN A N 1
ATOM 1436 C CA . ASN A 1 183 ? -15.856 0.317 15.936 1.00 95.69 183 ASN A CA 1
ATOM 1437 C C . ASN A 1 183 ? -15.454 1.525 15.067 1.00 95.69 183 ASN A C 1
ATOM 1439 O O . ASN A 1 183 ? -15.953 1.693 13.955 1.00 95.69 183 ASN A O 1
ATOM 1443 N N . VAL A 1 184 ? -14.586 2.399 15.573 1.00 96.62 184 VAL A N 1
ATOM 1444 C CA . VAL A 1 184 ? -14.027 3.538 14.839 1.00 96.62 184 VAL A CA 1
ATOM 1445 C C . VAL A 1 184 ? -12.519 3.506 15.020 1.00 96.62 184 VAL A C 1
ATOM 1447 O O . VAL A 1 184 ? -12.047 3.273 16.126 1.00 96.62 184 VAL A O 1
ATOM 1450 N N . MET A 1 185 ? -11.778 3.720 13.936 1.00 97.69 185 MET A N 1
ATOM 1451 C CA . MET A 1 185 ? -10.319 3.726 13.955 1.00 97.69 185 MET A CA 1
ATOM 1452 C C . MET A 1 185 ? -9.800 4.832 13.031 1.00 97.69 185 MET A C 1
ATOM 1454 O O . MET A 1 185 ? -9.782 4.663 11.807 1.00 97.69 185 MET A O 1
ATOM 1458 N N . PRO A 1 186 ? -9.435 5.998 13.584 1.00 97.94 186 PRO A N 1
ATOM 1459 C CA . PRO A 1 186 ? -8.739 7.024 12.826 1.00 97.94 186 PRO A CA 1
ATOM 1460 C C . PRO A 1 186 ? -7.313 6.583 12.471 1.00 97.94 186 PRO A C 1
ATOM 1462 O O . PRO A 1 186 ? -6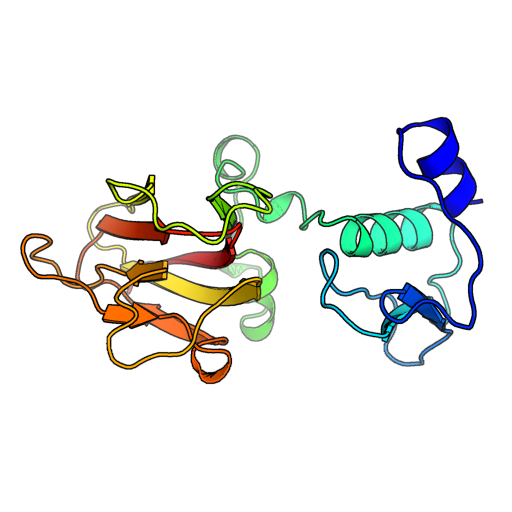.556 6.118 13.325 1.00 97.94 186 PRO A O 1
ATOM 1465 N N . VAL A 1 187 ? -6.952 6.794 11.213 1.00 98.00 187 VAL A N 1
ATOM 1466 C CA . VAL A 1 187 ? -5.609 6.653 10.659 1.00 98.00 187 VAL A CA 1
ATOM 1467 C C . VAL A 1 187 ? -5.197 8.024 10.138 1.00 98.00 187 VAL A C 1
ATOM 1469 O O . VAL A 1 187 ? -5.871 8.598 9.284 1.00 98.00 187 VAL A O 1
ATOM 1472 N N . ILE A 1 188 ? -4.126 8.583 10.687 1.00 97.75 188 ILE A N 1
ATOM 1473 C CA . ILE A 1 188 ? -3.675 9.940 10.381 1.00 97.75 188 ILE A CA 1
ATOM 1474 C C . ILE A 1 188 ? -2.290 9.845 9.768 1.00 97.75 188 ILE A C 1
ATOM 1476 O O . ILE A 1 188 ? -1.331 9.500 10.450 1.00 97.75 188 ILE A O 1
ATOM 1480 N N . VAL A 1 189 ? -2.182 10.180 8.491 1.00 97.62 189 VAL A N 1
ATOM 1481 C CA . VAL A 1 189 ? -0.888 10.329 7.827 1.00 97.62 189 VAL A CA 1
ATOM 1482 C C . VAL A 1 189 ? -0.497 11.792 7.903 1.00 97.62 189 VAL A C 1
ATOM 1484 O O . VAL A 1 189 ? -1.298 12.663 7.565 1.00 97.62 189 VAL A O 1
ATOM 1487 N N . PHE A 1 190 ? 0.710 12.071 8.377 1.00 95.44 190 PHE A N 1
ATOM 1488 C CA . PHE A 1 190 ? 1.211 13.430 8.534 1.00 95.44 190 PHE A CA 1
ATOM 1489 C C . PHE A 1 190 ? 2.622 13.558 7.974 1.00 95.44 190 PHE A C 1
ATOM 1491 O O . PHE A 1 190 ? 3.397 12.601 7.978 1.00 95.44 190 PHE A O 1
ATOM 1498 N N . ASN A 1 191 ? 2.948 14.753 7.496 1.00 93.06 191 ASN A N 1
ATOM 1499 C CA . ASN A 1 191 ? 4.242 15.063 6.910 1.00 93.06 191 ASN A CA 1
ATOM 1500 C C . ASN A 1 191 ? 4.584 16.543 7.124 1.00 93.06 191 ASN A C 1
ATOM 1502 O O . ASN A 1 191 ? 3.692 17.394 7.191 1.00 93.06 191 ASN A O 1
ATOM 1506 N N . ARG A 1 192 ? 5.879 16.833 7.261 1.00 89.44 192 ARG A N 1
ATOM 1507 C CA . ARG A 1 192 ? 6.405 18.190 7.419 1.00 89.44 192 ARG A CA 1
ATOM 1508 C C . ARG A 1 192 ? 7.459 18.580 6.383 1.00 89.44 192 ARG A C 1
ATOM 1510 O O . ARG A 1 192 ? 7.802 19.749 6.308 1.00 89.44 192 ARG A O 1
ATOM 1517 N N . TYR A 1 193 ? 7.990 17.643 5.614 1.00 86.62 193 TYR A N 1
ATOM 1518 C CA . TYR A 1 193 ? 8.922 17.931 4.530 1.00 86.62 193 TYR A CA 1
ATOM 1519 C C . TYR A 1 193 ? 9.038 16.717 3.618 1.00 86.62 193 TYR A C 1
ATOM 1521 O O . TYR A 1 193 ? 8.950 15.566 4.073 1.00 86.62 193 TYR A O 1
ATOM 1529 N N . GLU A 1 194 ? 9.307 17.016 2.348 1.00 87.38 194 GLU A N 1
ATOM 1530 C CA . GLU A 1 194 ? 9.401 16.061 1.247 1.00 87.38 194 GLU A CA 1
ATOM 1531 C C . GLU A 1 194 ? 8.170 15.164 1.098 1.00 87.38 194 GLU A C 1
ATOM 1533 O O . GLU A 1 194 ? 7.349 14.968 1.991 1.00 87.38 194 GLU A O 1
ATOM 1538 N N . LYS A 1 195 ? 8.031 14.568 -0.074 1.00 90.44 195 LYS A N 1
ATOM 1539 C CA . LYS A 1 195 ? 6.933 13.653 -0.335 1.00 90.44 195 LYS A CA 1
ATOM 1540 C C . LYS A 1 195 ? 7.148 12.322 0.392 1.00 90.44 195 LYS A C 1
ATOM 1542 O O . LYS A 1 195 ? 8.190 11.692 0.232 1.00 90.44 195 LYS A O 1
ATOM 1547 N N . SER A 1 196 ? 6.130 11.846 1.106 1.00 92.44 196 SER A N 1
ATOM 1548 C CA . SER A 1 196 ? 6.087 10.484 1.647 1.00 92.44 196 SER A CA 1
ATOM 1549 C C . SER A 1 196 ? 4.778 9.781 1.299 1.00 92.44 196 SER A C 1
ATOM 1551 O O . SER A 1 196 ? 3.743 10.412 1.077 1.00 92.44 196 SER A O 1
ATOM 1553 N N . THR A 1 197 ? 4.827 8.454 1.188 1.00 93.69 197 THR A N 1
ATOM 1554 C CA . THR A 1 197 ? 3.653 7.621 0.893 1.00 93.69 197 THR A CA 1
ATOM 1555 C C . THR A 1 197 ? 3.539 6.498 1.906 1.00 93.69 197 THR A C 1
ATOM 1557 O O . THR A 1 197 ? 4.530 5.840 2.201 1.00 93.69 197 THR A O 1
ATOM 1560 N N . TYR A 1 198 ? 2.325 6.260 2.402 1.00 95.44 198 TYR A N 1
ATOM 1561 C CA . TYR A 1 198 ? 2.004 5.180 3.331 1.00 95.44 198 TYR A CA 1
ATOM 1562 C C . TYR A 1 198 ? 0.821 4.389 2.786 1.00 95.44 198 TYR A C 1
ATOM 1564 O O . TYR A 1 198 ? -0.262 4.944 2.584 1.00 95.44 198 TYR A O 1
ATOM 1572 N N . ALA A 1 199 ? 1.017 3.090 2.579 1.00 94.50 199 ALA A N 1
ATOM 1573 C CA . ALA A 1 199 ? -0.048 2.168 2.226 1.00 94.50 199 ALA A CA 1
ATOM 1574 C C . ALA A 1 199 ? -0.366 1.232 3.391 1.00 94.50 199 ALA A C 1
ATOM 1576 O O . ALA A 1 199 ? 0.524 0.687 4.050 1.00 94.50 199 ALA A O 1
ATOM 1577 N N . PHE A 1 200 ? -1.653 1.004 3.619 1.00 96.75 200 PHE A N 1
ATOM 1578 C CA . PHE A 1 200 ? -2.153 0.052 4.598 1.00 96.75 200 PHE A CA 1
ATOM 1579 C C . PHE A 1 200 ? -3.359 -0.694 4.040 1.00 96.75 200 PHE A C 1
ATOM 1581 O O . PHE A 1 200 ? -4.107 -0.187 3.204 1.00 96.75 200 PHE A O 1
ATOM 1588 N N . THR A 1 201 ? -3.560 -1.909 4.534 1.00 96.88 201 THR A N 1
ATOM 1589 C CA . THR A 1 201 ? -4.797 -2.653 4.297 1.00 96.88 201 THR A CA 1
ATOM 1590 C C . THR A 1 201 ? -5.646 -2.654 5.552 1.00 96.88 201 THR A C 1
ATOM 1592 O O . THR A 1 201 ? -5.122 -2.527 6.659 1.00 96.88 201 THR A O 1
ATOM 1595 N N . TYR A 1 202 ? -6.954 -2.811 5.398 1.00 96.62 202 TYR A N 1
ATOM 1596 C CA . TYR A 1 202 ? -7.851 -2.977 6.522 1.00 96.62 202 TYR A CA 1
ATOM 1597 C C . TYR A 1 202 ? -9.005 -3.925 6.221 1.00 96.62 202 TYR A C 1
ATOM 1599 O O . TYR A 1 202 ? -9.455 -4.083 5.083 1.00 96.62 202 TYR A O 1
ATOM 1607 N N . ARG A 1 203 ? -9.520 -4.546 7.277 1.00 94.44 203 ARG A N 1
ATOM 1608 C CA . ARG A 1 203 ? -10.743 -5.348 7.236 1.00 94.44 203 ARG A CA 1
ATOM 1609 C C . ARG A 1 203 ? -11.592 -5.107 8.470 1.00 94.44 203 ARG A C 1
ATOM 1611 O O . ARG A 1 203 ? -11.097 -4.698 9.518 1.00 94.44 203 ARG A O 1
ATOM 1618 N N . ILE A 1 204 ? -12.880 -5.384 8.319 1.00 92.94 204 ILE A N 1
ATOM 1619 C CA . ILE A 1 204 ? -13.880 -5.264 9.373 1.00 92.94 204 ILE A CA 1
ATOM 1620 C C . ILE A 1 204 ? -14.416 -6.664 9.655 1.00 92.94 204 ILE A C 1
ATOM 1622 O O . ILE A 1 204 ? -14.800 -7.377 8.729 1.00 92.94 204 ILE A O 1
ATOM 1626 N N . GLY A 1 205 ? -14.424 -7.062 10.923 1.00 84.88 205 GLY A N 1
ATOM 1627 C CA . GLY A 1 205 ? -14.894 -8.379 11.346 1.00 84.88 205 GLY A CA 1
ATOM 1628 C C . GLY A 1 205 ? -15.653 -8.315 12.664 1.00 84.88 205 GLY A C 1
ATOM 1629 O O . GLY A 1 205 ? -15.387 -7.447 13.495 1.00 84.88 205 GLY A O 1
ATOM 1630 N N . MET A 1 206 ? -16.604 -9.234 12.841 1.00 74.19 206 MET A N 1
ATOM 1631 C CA . MET A 1 206 ? -17.155 -9.524 14.167 1.00 74.19 206 MET A CA 1
ATOM 1632 C C . MET A 1 206 ? -16.081 -10.244 14.973 1.00 74.19 206 MET A C 1
ATOM 1634 O O . MET A 1 206 ? -15.414 -11.131 14.430 1.00 74.19 206 MET A O 1
ATOM 1638 N N . GLN A 1 207 ? -15.911 -9.849 16.231 1.00 56.41 207 GLN A N 1
ATOM 1639 C CA . GLN A 1 207 ? -15.106 -10.594 17.191 1.00 56.41 207 GLN A CA 1
ATOM 1640 C C . GLN A 1 207 ? -16.027 -11.351 18.140 1.00 56.41 207 GLN A C 1
ATOM 1642 O O . GLN A 1 207 ? -17.037 -10.744 18.558 1.00 56.41 207 GLN A O 1
#

InterPro domains:
  IPR000859 CUB domain [PS01180] (85-207)
  IPR000859 CUB domain [SM00042] (90-205)
  IPR001506 Peptidase M12A [PF01400] (2-105)
  IPR001506 Peptidase M12A [PR00480] (52-70)
  IPR001506 Peptidase M12A [PR00480] (71-88)
  IPR001506 Peptidase M12A [PS51864] (1-207)
  IPR006026 Peptidase, metallopeptidase [SM00235] (1-106)
  IPR024079 Metallopeptidase, catalytic domain superfamily [G3DSA:3.40.390.10] (1-117)
  IPR035914 Spermadhesin, CUB domain superfamily [SSF49854] (113-196)